Protein AF-A0A9N9R6C3-F1 (afdb_monomer_lite)

InterPro domains:
  IPR003604 Matrin/U1-C-like, C2H2-type zinc finger [SM00451] (18-53)
  IPR003604 Matrin/U1-C-like, C2H2-type zinc finger [SM00451] (63-95)
  IPR003604 Matrin/U1-C-like, C2H2-type zinc finger [SM00451] (96-131)
  IPR003604 Matrin/U1-C-like, C2H2-type zinc finger [SM00451] (143-176)

Sequence (193 aa):
MQTACDPIALAQMKITTRSLFICEVCDVHVPKFNKNVLEHMRGVKHTANFESLLNSNKIIKYDDNYYDCKVCDRFILVKSVLDHIDSLKHKSQKSEPKLFCKLCNVSIDDHPNIVKDHKNSDCHKMKLAELYTHRHLQINNGAVTYKCNVCDIYIDVSQAKSHIESVSHYLKFNSVLISNKIQKTGDSFFCNI

Radius of gyration: 28.82 Å; chains: 1; bounding box: 57×34×89 Å

Foldseek 3Di:
DDDDADLLLVLQWDDDDPFWTAGNQPRDIFGPDSVRSVCCCPDPVNVVSVVVLCVLQCWADDDPQWIAGPLVRDIDGSSCVVVCCVDPVSVVSSDDDFDQQPLLRDTWGPPPVRVVCCCVDPSNVVSVVCLVVQFDFDDDPNFTWTQGPLVRDTHGPVCSVVCCVDPVSVVSSVVVCVVQCWDDDPPDIDRPD

pLDDT: mean 75.81, std 14.56, range [33.03, 94.62]

Secondary structure (DSSP, 8-state):
---PPPHHHHTTEEE-SSSEEEETTTTEEEES-HHHHHHHHTSHHHHHHHHHHHHHTTEEE-SSSEEEETTTTEEEEGGGHHHHHHSHHHHHHS---EEEETTTTEEEE--HHHHHHHHHSHHHHHHHHHHHH--EEEEETTEEEEEETTTTEEEEGGGHHHHHTSHHHHHHHHHHHHHTTEEEETTEEEE--

Organism: NCBI:txid40085

Structure (mmCIF, N/CA/C/O backbone):
data_AF-A0A9N9R6C3-F1
#
_entry.id   AF-A0A9N9R6C3-F1
#
loop_
_atom_site.group_PDB
_atom_site.id
_atom_site.type_symbol
_atom_site.label_atom_id
_atom_site.label_alt_id
_atom_site.label_comp_id
_atom_site.label_asym_id
_atom_site.label_entity_id
_atom_site.label_seq_id
_atom_site.pdbx_PDB_ins_code
_atom_site.Cartn_x
_atom_site.Cartn_y
_atom_site.Cartn_z
_atom_site.occupancy
_atom_site.B_iso_or_equiv
_atom_site.auth_seq_id
_atom_site.auth_comp_id
_atom_site.auth_asym_id
_atom_site.auth_atom_id
_atom_site.pdbx_PDB_model_num
ATOM 1 N N . MET A 1 1 ? -24.851 -8.397 39.122 1.00 33.03 1 MET A N 1
ATOM 2 C CA . MET A 1 1 ? -23.766 -9.212 38.534 1.00 33.03 1 MET A CA 1
ATOM 3 C C . MET A 1 1 ? -23.212 -8.457 37.333 1.00 33.03 1 MET A C 1
ATOM 5 O O . MET A 1 1 ? -23.949 -8.240 36.383 1.00 33.03 1 MET A O 1
ATOM 9 N N . GLN A 1 2 ? -21.979 -7.950 37.417 1.00 34.19 2 GLN A N 1
ATOM 10 C CA . GLN A 1 2 ? -21.301 -7.264 36.310 1.00 34.19 2 GLN A CA 1
ATOM 11 C C . GLN A 1 2 ? -20.760 -8.323 35.345 1.00 34.19 2 GLN A C 1
ATOM 13 O O . GLN A 1 2 ? -19.763 -8.975 35.635 1.00 34.19 2 GLN A O 1
ATOM 18 N N . THR A 1 3 ? -21.435 -8.536 34.217 1.00 37.81 3 THR A N 1
ATOM 19 C CA . THR A 1 3 ? -20.899 -9.347 33.117 1.00 37.81 3 THR A CA 1
ATOM 20 C C . THR A 1 3 ? -19.768 -8.562 32.469 1.00 37.81 3 THR A C 1
ATOM 22 O O . THR A 1 3 ? -20.035 -7.509 31.897 1.00 37.81 3 THR A O 1
ATOM 25 N N . ALA A 1 4 ? -18.523 -9.019 32.612 1.00 42.75 4 ALA A N 1
ATOM 26 C CA . ALA A 1 4 ? -17.351 -8.400 31.998 1.00 42.75 4 ALA A CA 1
ATOM 27 C C . ALA A 1 4 ? -17.581 -8.180 30.491 1.00 42.75 4 ALA A C 1
ATOM 29 O O . ALA A 1 4 ? -18.131 -9.045 29.811 1.00 42.75 4 ALA A O 1
ATOM 30 N N . CYS A 1 5 ? -17.223 -6.994 29.992 1.00 48.81 5 CYS A N 1
ATOM 31 C CA . CYS A 1 5 ? -17.307 -6.685 28.566 1.00 48.81 5 CYS A CA 1
ATOM 32 C C . CYS A 1 5 ? -16.325 -7.576 27.788 1.00 48.81 5 CYS A C 1
ATOM 34 O O . CYS A 1 5 ? -15.263 -7.916 28.311 1.00 48.81 5 CYS A O 1
ATOM 36 N N . ASP A 1 6 ? -16.677 -7.936 26.553 1.00 56.38 6 ASP A N 1
ATOM 37 C CA . ASP A 1 6 ? -15.825 -8.728 25.662 1.00 56.38 6 ASP A CA 1
ATOM 38 C C . ASP A 1 6 ? -14.430 -8.068 25.531 1.00 56.38 6 ASP A C 1
ATOM 40 O O . ASP A 1 6 ? -14.357 -6.872 25.212 1.00 56.38 6 ASP A O 1
ATOM 44 N N . PRO A 1 7 ? -13.322 -8.795 25.781 1.00 57.09 7 PRO A N 1
ATOM 45 C CA . PRO A 1 7 ? -11.966 -8.253 25.686 1.00 57.09 7 PRO A CA 1
ATOM 46 C C . PRO A 1 7 ? -11.647 -7.624 24.323 1.00 57.09 7 PRO A C 1
ATOM 48 O O . PRO A 1 7 ? -10.833 -6.705 24.249 1.00 57.09 7 PRO A O 1
ATOM 51 N N . ILE A 1 8 ? -12.294 -8.093 23.251 1.00 61.09 8 ILE A N 1
ATOM 52 C CA . ILE A 1 8 ? -12.127 -7.582 21.887 1.00 61.09 8 ILE A CA 1
ATOM 53 C C . ILE A 1 8 ? -12.862 -6.247 21.713 1.00 61.09 8 ILE A C 1
ATOM 55 O O . ILE A 1 8 ? -12.344 -5.335 21.069 1.00 61.09 8 ILE A O 1
ATOM 59 N N . ALA A 1 9 ? -14.036 -6.092 22.333 1.00 63.06 9 ALA A N 1
ATOM 60 C CA . ALA A 1 9 ? -14.805 -4.848 22.295 1.00 63.06 9 ALA A CA 1
ATOM 61 C C . ALA A 1 9 ? -14.126 -3.715 23.083 1.00 63.06 9 ALA A C 1
ATOM 63 O O . ALA A 1 9 ? -14.194 -2.552 22.690 1.00 63.06 9 ALA A O 1
ATOM 64 N N . LEU A 1 10 ? -13.440 -4.052 24.177 1.00 62.28 10 LEU A N 1
ATOM 65 C CA . LEU A 1 10 ? -12.667 -3.098 24.978 1.00 62.28 10 LEU A CA 1
ATOM 66 C C . LEU A 1 10 ? -11.411 -2.589 24.263 1.00 62.28 10 LEU A C 1
ATOM 68 O O . LEU A 1 10 ? -11.003 -1.461 24.507 1.00 62.28 10 LEU A O 1
ATOM 72 N N . ALA A 1 11 ? -10.825 -3.379 23.362 1.00 75.38 11 ALA A N 1
ATOM 73 C CA . ALA A 1 11 ? -9.610 -2.999 22.641 1.00 75.38 11 ALA A CA 1
ATOM 74 C C . ALA A 1 11 ? -9.804 -1.847 21.636 1.00 75.38 11 ALA A C 1
ATOM 76 O O . ALA A 1 11 ? -8.825 -1.301 21.145 1.00 75.38 11 ALA A O 1
ATOM 77 N N . GLN A 1 12 ? -11.052 -1.486 21.316 1.00 83.88 12 GLN A N 1
ATOM 78 C CA . GLN A 1 12 ? -11.383 -0.387 20.396 1.00 83.88 12 GLN A CA 1
ATOM 79 C C . GLN A 1 12 ? -11.912 0.860 21.125 1.00 83.88 12 GLN A C 1
ATOM 81 O O . GLN A 1 12 ? -12.397 1.800 20.492 1.00 83.88 12 GLN A O 1
ATOM 86 N N . MET A 1 13 ? -11.862 0.851 22.461 1.00 87.25 13 MET A N 1
ATOM 87 C CA . MET A 1 13 ? -12.469 1.848 23.337 1.00 87.25 13 MET A CA 1
ATOM 88 C C . MET A 1 13 ? -11.431 2.406 24.314 1.00 87.25 13 MET A C 1
ATOM 90 O O . MET A 1 13 ? -10.860 1.668 25.115 1.00 87.25 13 MET A O 1
ATOM 94 N N . LYS A 1 14 ? -11.260 3.730 24.346 1.00 85.56 14 LYS A N 1
ATOM 95 C CA . LYS A 1 14 ? -10.437 4.425 25.350 1.00 85.56 14 LYS A CA 1
ATOM 96 C C . LYS A 1 14 ? -11.298 5.025 26.456 1.00 85.56 14 LYS A C 1
ATOM 98 O O . LYS A 1 14 ? -12.390 5.537 26.220 1.00 85.56 14 LYS A O 1
ATOM 103 N N . ILE A 1 15 ? -10.816 4.970 27.696 1.00 82.31 15 ILE A N 1
ATOM 104 C CA . ILE A 1 15 ? -11.484 5.615 28.835 1.00 82.31 15 ILE A CA 1
ATOM 105 C C . ILE A 1 15 ? -11.245 7.125 28.763 1.00 82.31 15 ILE A C 1
ATOM 107 O O . ILE A 1 15 ? -10.098 7.555 28.793 1.00 82.31 15 ILE A O 1
ATOM 111 N N . THR A 1 16 ? -12.316 7.922 28.744 1.00 78.94 16 THR A N 1
ATOM 112 C CA . THR A 1 16 ? -12.228 9.394 28.797 1.00 78.94 16 THR A CA 1
ATOM 113 C C . THR A 1 16 ? -12.603 9.948 30.166 1.00 78.94 16 THR A C 1
ATOM 115 O O . THR A 1 16 ? -11.836 10.688 30.772 1.00 78.94 16 THR A O 1
ATOM 118 N N . THR A 1 17 ? -13.764 9.570 30.701 1.00 80.19 17 THR A N 1
ATOM 119 C CA . THR A 1 17 ? -14.234 10.016 32.028 1.00 80.19 17 THR A CA 1
ATOM 120 C C . THR A 1 17 ? -14.651 8.828 32.884 1.00 80.19 17 THR A C 1
ATOM 122 O O . THR A 1 17 ? -14.520 7.679 32.468 1.00 80.19 17 THR A O 1
ATOM 125 N N . ARG A 1 18 ? -15.180 9.053 34.096 1.00 78.00 18 ARG A N 1
ATOM 126 C CA . ARG A 1 18 ? -15.716 7.960 34.927 1.00 78.00 18 ARG A CA 1
ATOM 127 C C . ARG A 1 18 ? -16.855 7.188 34.247 1.00 78.00 18 ARG A C 1
ATOM 129 O O . ARG A 1 18 ? -16.962 5.996 34.512 1.00 78.00 18 ARG A O 1
ATOM 136 N N . SER A 1 19 ? -17.631 7.807 33.354 1.00 84.62 19 SER A N 1
ATOM 137 C CA . SER A 1 19 ? -18.864 7.237 32.781 1.00 84.62 19 SER A CA 1
ATOM 138 C C . SER A 1 19 ? -18.884 7.095 31.253 1.00 84.62 19 SER A C 1
ATOM 140 O O . SER A 1 19 ? -19.839 6.520 30.731 1.00 84.62 19 SER A O 1
ATOM 142 N N . LEU A 1 20 ? -17.852 7.552 30.530 1.00 87.00 20 LEU A N 1
ATOM 143 C CA . LEU A 1 20 ? -17.791 7.481 29.061 1.00 87.00 20 LEU A CA 1
ATOM 144 C C . LEU A 1 20 ? -16.531 6.766 28.542 1.00 87.00 20 LEU A C 1
ATOM 146 O O . LEU A 1 20 ? -15.440 6.909 29.103 1.00 87.00 20 LEU A O 1
ATOM 150 N N . PHE A 1 21 ? -16.708 5.999 27.469 1.00 89.25 21 PHE A N 1
ATOM 151 C CA . PHE A 1 21 ? -15.657 5.566 26.553 1.00 89.25 21 PHE A CA 1
ATOM 152 C C . 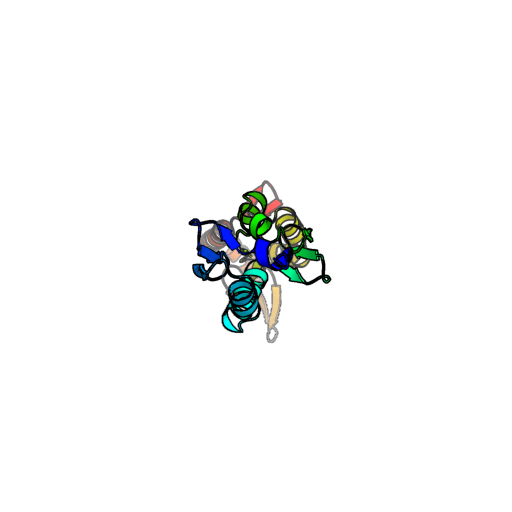PHE A 1 21 ? -15.647 6.466 25.314 1.00 89.25 21 PHE A C 1
ATOM 154 O O . PHE A 1 21 ? -16.676 7.042 24.962 1.00 89.25 21 PHE A O 1
ATOM 161 N N . ILE A 1 22 ? -14.506 6.547 24.638 1.00 89.88 22 ILE A N 1
ATOM 162 C CA . ILE A 1 22 ? -14.397 7.028 23.262 1.00 89.88 22 ILE A CA 1
ATOM 163 C C . ILE A 1 22 ? -14.035 5.851 22.358 1.00 89.88 22 ILE A C 1
ATOM 165 O O . ILE A 1 22 ? -13.112 5.097 22.666 1.00 89.88 22 ILE A O 1
ATOM 169 N N . CYS A 1 23 ? -14.785 5.666 21.275 1.00 91.75 23 CYS A N 1
ATOM 170 C CA . CYS A 1 23 ? -14.467 4.667 20.262 1.00 91.75 23 CYS A CA 1
ATOM 171 C C . CYS A 1 23 ? -13.352 5.197 19.361 1.00 91.75 23 CYS A C 1
ATOM 173 O O . CYS A 1 23 ? -13.529 6.225 18.716 1.00 91.75 23 CYS A O 1
ATOM 175 N N . GLU A 1 24 ? -12.234 4.486 19.267 1.00 90.19 24 GLU A N 1
ATOM 176 C CA . GLU A 1 24 ? -11.072 4.917 18.475 1.00 90.19 24 GLU A CA 1
ATOM 177 C C . GLU A 1 24 ? -11.273 4.773 16.963 1.00 90.19 24 GLU A C 1
ATOM 179 O O . GLU A 1 24 ? -10.571 5.393 16.172 1.00 90.19 24 GLU A O 1
ATOM 184 N N . VAL A 1 25 ? -12.248 3.961 16.554 1.00 89.19 25 VAL A N 1
ATOM 185 C CA . VAL A 1 25 ? -12.591 3.743 15.142 1.00 89.19 25 VAL A CA 1
ATOM 186 C C . VAL A 1 25 ? -13.564 4.810 14.639 1.00 89.19 25 VAL A C 1
ATOM 188 O O . VAL A 1 25 ? -13.499 5.228 13.485 1.00 89.19 25 VAL A O 1
ATOM 191 N N . CYS A 1 26 ? -14.501 5.225 15.494 1.00 90.06 26 CYS A N 1
ATOM 192 C CA . CYS A 1 26 ? -15.608 6.105 15.120 1.00 90.06 26 CYS A CA 1
ATOM 193 C C . CYS A 1 26 ? -15.496 7.528 15.682 1.00 90.06 26 CYS A C 1
ATOM 195 O O . CYS A 1 26 ? -16.292 8.371 15.280 1.00 90.06 26 CYS A O 1
ATOM 197 N N . ASP A 1 27 ? -14.580 7.769 16.623 1.00 89.56 27 ASP A N 1
ATOM 198 C CA . ASP A 1 27 ? -14.408 9.027 17.364 1.00 89.56 27 ASP A CA 1
ATOM 199 C C . ASP A 1 27 ? -15.701 9.524 18.045 1.00 89.56 27 ASP A C 1
ATOM 201 O O . ASP A 1 27 ? -16.040 10.706 18.061 1.00 89.56 27 ASP A O 1
ATOM 205 N N . VAL A 1 28 ? -16.485 8.590 18.598 1.00 91.38 28 VAL A N 1
ATOM 206 C CA . VAL A 1 28 ? -17.743 8.894 19.300 1.00 91.38 28 VAL A CA 1
ATOM 207 C C . VAL A 1 28 ? -17.690 8.491 20.764 1.00 91.38 28 VAL A C 1
ATOM 209 O O . VAL A 1 28 ? -17.066 7.496 21.136 1.00 91.38 28 VAL A O 1
ATOM 212 N N . HIS A 1 29 ? -18.412 9.244 21.592 1.00 91.56 29 HIS A N 1
ATOM 213 C CA . HIS A 1 29 ? -18.577 8.939 23.006 1.00 91.56 29 HIS A CA 1
ATOM 214 C C . HIS A 1 29 ? -19.643 7.861 23.208 1.00 91.56 29 HIS A C 1
ATOM 216 O O . HIS A 1 29 ? -20.786 8.009 22.775 1.00 91.56 29 HIS A O 1
ATOM 222 N N . VAL A 1 30 ? -19.276 6.793 23.911 1.00 90.06 30 VAL A N 1
ATOM 223 C CA . VAL A 1 30 ? -20.157 5.671 24.233 1.00 90.06 30 VAL A CA 1
ATOM 224 C C . VAL A 1 30 ? -20.284 5.564 25.755 1.00 90.06 30 VAL A C 1
ATOM 226 O O . VAL A 1 30 ? -19.268 5.486 26.449 1.00 90.06 30 VAL A O 1
ATOM 229 N N . PRO A 1 31 ? -21.504 5.555 26.319 1.00 90.81 31 PRO A N 1
ATOM 230 C CA . PRO A 1 31 ? -21.703 5.307 27.744 1.00 90.81 31 PRO A CA 1
ATOM 231 C C . PRO A 1 31 ? -21.030 4.011 28.205 1.00 90.81 31 PRO A C 1
ATOM 233 O O . PRO A 1 31 ? -21.127 2.992 27.521 1.00 90.81 31 PRO A O 1
ATOM 236 N N . LYS A 1 32 ? -20.393 4.024 29.387 1.00 85.06 32 LYS A N 1
ATOM 237 C CA . LYS A 1 32 ? -19.731 2.856 30.009 1.00 85.06 32 LYS A CA 1
ATOM 238 C C . LYS A 1 32 ? -20.718 1.823 30.563 1.00 85.06 32 LYS A C 1
ATOM 240 O O . LYS A 1 32 ? -20.593 1.345 31.688 1.00 85.06 32 LYS A O 1
ATOM 245 N N . PHE A 1 33 ? -21.708 1.473 29.761 1.00 85.44 33 PHE A N 1
ATOM 246 C CA . PHE A 1 33 ? -22.604 0.357 29.992 1.00 85.44 33 PHE A CA 1
ATOM 247 C C . PHE A 1 33 ? -22.323 -0.688 28.919 1.00 85.44 33 PHE A C 1
ATOM 249 O O . PHE A 1 33 ? -22.327 -0.375 27.730 1.00 85.44 33 PHE A O 1
ATOM 256 N N . ASN A 1 34 ? -22.096 -1.938 29.325 1.00 83.12 34 ASN A N 1
ATOM 257 C CA . ASN A 1 34 ? -21.683 -2.998 28.398 1.00 83.12 34 ASN A CA 1
ATOM 258 C C . ASN A 1 34 ? -22.674 -3.195 27.246 1.00 83.12 34 ASN A C 1
ATOM 260 O O . ASN A 1 34 ? -22.254 -3.455 26.124 1.00 83.12 34 ASN A O 1
ATOM 264 N N . LYS A 1 35 ? -23.976 -2.992 27.489 1.00 86.88 35 LYS A N 1
ATOM 265 C CA . LYS A 1 35 ? -24.992 -3.022 26.430 1.00 86.88 35 LYS A CA 1
ATOM 266 C C . LYS A 1 35 ? -24.709 -1.976 25.346 1.00 86.88 35 LYS A C 1
ATOM 268 O O . LYS A 1 35 ? -24.646 -2.337 24.178 1.00 86.88 35 LYS A O 1
ATOM 273 N N . ASN A 1 36 ? -24.468 -0.724 25.734 1.00 88.25 36 ASN A N 1
ATOM 274 C CA . ASN A 1 36 ? -24.194 0.377 24.810 1.00 88.25 36 ASN A CA 1
ATOM 275 C C . ASN A 1 36 ? -22.901 0.142 24.022 1.00 88.25 36 ASN A C 1
ATOM 277 O O . ASN A 1 36 ? -22.866 0.388 22.820 1.00 88.25 36 ASN A O 1
ATOM 281 N N . VAL A 1 37 ? -21.859 -0.374 24.682 1.00 87.62 37 VAL A N 1
ATOM 282 C CA . VAL A 1 37 ? -20.594 -0.735 24.026 1.00 87.62 37 VAL A CA 1
ATOM 283 C C . VAL A 1 37 ? -20.823 -1.837 22.992 1.00 87.62 37 VAL A C 1
ATOM 285 O O . VAL A 1 37 ? -20.438 -1.681 21.839 1.00 87.62 37 VAL A O 1
ATOM 288 N N . LEU A 1 38 ? -21.505 -2.923 23.355 1.00 87.00 38 LEU A N 1
ATOM 289 C CA . LEU A 1 38 ? -21.760 -4.036 22.437 1.00 87.00 38 LEU A CA 1
ATOM 290 C C . LEU A 1 38 ? -22.718 -3.674 21.296 1.00 87.00 38 LEU A C 1
ATOM 292 O O . LEU A 1 38 ? -22.568 -4.198 20.195 1.00 87.00 38 LEU A O 1
ATOM 296 N N . GLU A 1 39 ? -23.726 -2.837 21.543 1.00 90.25 39 GLU A N 1
ATOM 297 C CA . GLU A 1 39 ? -24.615 -2.319 20.493 1.00 90.25 39 GLU A CA 1
ATOM 298 C C . GLU A 1 39 ? -23.852 -1.412 19.529 1.00 90.25 39 GLU A C 1
ATOM 300 O O . GLU A 1 39 ? -24.008 -1.550 18.320 1.00 90.25 39 GLU A O 1
ATOM 305 N N . HIS A 1 40 ? -22.974 -0.549 20.042 1.00 92.50 40 HIS A N 1
ATOM 306 C CA . HIS A 1 40 ? -22.121 0.287 19.206 1.00 92.50 40 HIS A CA 1
ATOM 307 C C . HIS A 1 40 ? -21.182 -0.552 18.327 1.00 92.50 40 HIS A C 1
ATOM 309 O O . HIS A 1 40 ? -21.166 -0.372 17.113 1.00 92.50 40 HIS A O 1
ATOM 315 N N . MET A 1 41 ? -20.454 -1.504 18.919 1.00 88.12 41 MET A N 1
ATOM 316 C CA . MET A 1 41 ? -19.463 -2.339 18.224 1.00 88.12 41 MET A CA 1
ATOM 317 C C . MET A 1 41 ? -20.075 -3.236 17.140 1.00 88.12 41 MET A C 1
ATOM 319 O O . MET A 1 41 ? -19.424 -3.545 16.146 1.00 88.12 41 MET A O 1
ATOM 323 N N . ARG A 1 42 ? -21.332 -3.654 17.330 1.00 87.31 42 ARG A N 1
ATOM 324 C CA . ARG A 1 42 ? -22.105 -4.431 16.346 1.00 87.31 42 ARG A CA 1
ATOM 325 C C . ARG A 1 42 ? -22.907 -3.549 15.389 1.00 87.31 42 ARG A C 1
ATOM 327 O O . ARG A 1 42 ? -23.600 -4.064 14.515 1.00 87.31 42 ARG A O 1
ATOM 334 N N . GLY A 1 43 ? -22.863 -2.232 15.572 1.00 90.44 43 GLY A N 1
ATOM 335 C CA . GLY A 1 43 ? -23.569 -1.286 14.727 1.00 90.44 43 GLY A CA 1
ATOM 336 C C . GLY A 1 43 ? -22.954 -1.242 13.333 1.00 90.44 43 GLY A C 1
ATOM 337 O O . GLY A 1 43 ? -21.741 -1.121 13.190 1.00 90.44 43 GLY A O 1
ATOM 338 N N . VAL A 1 44 ? -23.806 -1.244 12.304 1.00 88.25 44 VAL A N 1
ATOM 339 C CA . VAL A 1 44 ? -23.405 -1.236 10.882 1.00 88.25 44 VAL A CA 1
ATOM 340 C C . VAL A 1 44 ? -22.373 -0.146 10.576 1.00 88.25 44 VAL A C 1
ATOM 342 O O . VAL A 1 44 ? -21.402 -0.383 9.864 1.00 88.25 44 VAL A O 1
ATOM 345 N N . LYS A 1 45 ? -22.553 1.046 11.159 1.00 90.12 45 LYS A N 1
ATOM 346 C CA . LYS A 1 45 ? -21.630 2.173 10.982 1.00 90.12 45 LYS A CA 1
ATOM 347 C C . LYS A 1 45 ? -20.235 1.872 11.535 1.00 90.12 45 LYS A C 1
ATOM 349 O O . LYS A 1 45 ? -19.248 2.183 10.879 1.00 90.12 45 LYS A O 1
ATOM 354 N N . HIS A 1 46 ? -20.154 1.275 12.724 1.00 90.12 46 HIS A N 1
ATOM 355 C CA . HIS A 1 46 ? -18.875 0.913 13.333 1.00 90.12 46 HIS A CA 1
ATOM 356 C C . HIS A 1 46 ? -18.172 -0.169 12.522 1.00 90.12 46 HIS A C 1
ATOM 358 O O . HIS A 1 46 ? -17.004 -0.007 12.184 1.00 90.12 46 HIS A O 1
ATOM 364 N N . THR A 1 47 ? -18.894 -1.226 12.145 1.00 87.19 47 THR A N 1
ATOM 365 C CA . THR A 1 47 ? -18.351 -2.317 11.326 1.00 87.19 47 THR A CA 1
ATOM 366 C C . THR A 1 47 ? -17.792 -1.800 10.001 1.00 87.19 47 THR A C 1
ATOM 368 O O . THR A 1 47 ? -16.642 -2.084 9.684 1.00 87.19 47 THR A O 1
ATOM 371 N N . ALA A 1 48 ? -18.545 -0.963 9.279 1.00 85.25 48 ALA A N 1
ATOM 372 C CA . ALA A 1 48 ? -18.092 -0.381 8.015 1.00 85.25 48 ALA A CA 1
ATOM 373 C C . ALA A 1 48 ? -16.854 0.519 8.186 1.00 85.25 48 ALA A C 1
ATOM 375 O O . ALA A 1 48 ? -15.912 0.448 7.395 1.00 85.25 48 ALA A O 1
ATOM 376 N N . ASN A 1 49 ? -16.825 1.348 9.237 1.00 89.81 49 ASN A N 1
ATOM 377 C CA . ASN A 1 49 ? -15.664 2.183 9.544 1.00 89.81 49 ASN A CA 1
ATOM 378 C C . ASN A 1 49 ? -14.430 1.331 9.866 1.00 89.81 49 ASN A C 1
ATOM 380 O O . ASN A 1 49 ? -13.334 1.627 9.392 1.00 89.81 49 ASN A O 1
ATOM 384 N N . PHE A 1 50 ? -14.608 0.263 10.644 1.00 90.38 50 PHE A N 1
ATOM 385 C CA . PHE A 1 50 ? -13.527 -0.635 11.023 1.00 90.38 50 PHE A CA 1
ATOM 386 C C . PHE A 1 50 ? -12.973 -1.400 9.817 1.00 90.38 50 PHE A C 1
ATOM 388 O O . PHE A 1 50 ? -11.762 -1.444 9.624 1.00 90.38 50 PHE A O 1
ATOM 395 N N . GLU A 1 51 ? -13.835 -1.928 8.948 1.00 87.38 51 GLU A N 1
ATOM 396 C CA . GLU A 1 51 ? -13.415 -2.572 7.697 1.00 87.38 51 GLU A CA 1
ATOM 397 C C . GLU A 1 51 ? -12.664 -1.604 6.776 1.00 87.38 51 GLU A C 1
ATOM 399 O O . GLU A 1 51 ? -11.608 -1.944 6.243 1.00 87.38 51 GLU A O 1
ATOM 404 N N . SER A 1 52 ? -13.156 -0.370 6.629 1.00 86.88 52 SER A N 1
ATOM 405 C CA . SER A 1 52 ? -12.473 0.677 5.860 1.00 86.88 52 SER A CA 1
ATOM 406 C C . SER A 1 52 ? -11.084 0.993 6.431 1.00 86.88 52 SER A C 1
ATOM 408 O O . SER A 1 52 ? -10.098 1.096 5.690 1.00 86.88 52 SER A O 1
ATOM 410 N N . LEU A 1 53 ? -10.969 1.067 7.762 1.00 89.44 53 LEU A N 1
ATOM 411 C CA . LEU A 1 53 ? -9.694 1.249 8.447 1.00 89.44 53 LEU A CA 1
ATOM 412 C C . LEU A 1 53 ? -8.728 0.097 8.135 1.00 89.44 53 LEU A C 1
ATOM 414 O O . LEU A 1 53 ? -7.589 0.362 7.754 1.00 89.44 53 LEU A O 1
ATOM 418 N N . LEU A 1 54 ? -9.163 -1.161 8.235 1.00 90.44 54 LEU A N 1
ATOM 419 C CA . LEU A 1 54 ? -8.324 -2.324 7.924 1.00 90.44 54 LEU A CA 1
ATOM 420 C C . LEU A 1 54 ? -7.877 -2.326 6.455 1.00 90.44 54 LEU A C 1
ATOM 422 O O . LEU A 1 54 ? -6.680 -2.430 6.171 1.00 90.44 54 LEU A O 1
ATOM 426 N N . ASN A 1 55 ? -8.810 -2.097 5.528 1.00 86.06 55 ASN A N 1
ATOM 427 C CA . ASN A 1 55 ? -8.543 -2.060 4.090 1.00 86.06 55 ASN A CA 1
ATOM 428 C C . ASN A 1 55 ? -7.533 -0.967 3.719 1.00 86.06 55 ASN A C 1
ATOM 430 O O . ASN A 1 55 ? -6.560 -1.229 3.012 1.00 86.06 55 ASN A O 1
ATOM 434 N N . SER A 1 56 ? -7.699 0.245 4.257 1.00 86.75 56 SER A N 1
ATOM 435 C CA . SER A 1 56 ? -6.765 1.360 4.023 1.00 86.75 56 SER A CA 1
ATOM 436 C C . SER A 1 56 ? -5.365 1.124 4.606 1.00 86.75 56 SER A C 1
ATOM 438 O O . SER A 1 56 ? -4.419 1.838 4.274 1.00 86.75 56 SER A O 1
ATOM 440 N N . ASN A 1 57 ? -5.219 0.131 5.484 1.00 88.81 57 ASN A N 1
ATOM 441 C CA . ASN A 1 57 ? -3.951 -0.296 6.065 1.00 88.81 57 ASN A CA 1
ATOM 442 C C . ASN A 1 57 ? -3.434 -1.617 5.470 1.00 88.81 57 ASN A C 1
ATOM 444 O O . ASN A 1 57 ? -2.425 -2.126 5.949 1.00 88.81 57 ASN A O 1
ATOM 448 N N . LYS A 1 58 ? -4.092 -2.154 4.429 1.00 90.62 58 LYS A N 1
ATOM 449 C CA . LYS A 1 58 ? -3.804 -3.465 3.817 1.00 90.62 58 LYS A CA 1
ATOM 450 C C . LYS A 1 58 ? -3.747 -4.594 4.860 1.00 90.62 58 LYS A C 1
ATOM 452 O O . LYS A 1 58 ? -2.868 -5.455 4.816 1.00 90.62 58 LYS A O 1
ATOM 457 N N . ILE A 1 59 ? -4.671 -4.562 5.819 1.00 93.12 59 ILE A N 1
ATOM 458 C CA . ILE A 1 59 ? -4.816 -5.574 6.867 1.00 93.12 59 ILE A CA 1
ATOM 459 C C . ILE A 1 59 ? -6.024 -6.446 6.535 1.00 93.12 59 ILE A C 1
ATOM 461 O O . ILE A 1 59 ? -7.109 -5.932 6.276 1.00 93.12 59 ILE A O 1
ATOM 465 N N . ILE A 1 60 ? -5.836 -7.763 6.546 1.00 92.12 60 ILE A N 1
ATOM 466 C CA . ILE A 1 60 ? -6.843 -8.751 6.147 1.00 92.12 60 ILE A CA 1
ATOM 467 C C . ILE A 1 60 ? -7.119 -9.675 7.335 1.00 92.12 60 ILE A C 1
ATOM 469 O O . ILE A 1 60 ? -6.201 -10.032 8.074 1.00 92.12 60 ILE A O 1
ATOM 473 N N . LYS A 1 61 ? -8.383 -10.060 7.553 1.00 92.00 61 LYS A N 1
ATOM 474 C CA . LYS A 1 61 ? -8.720 -11.054 8.583 1.00 92.00 61 LYS A CA 1
ATOM 475 C C . LYS A 1 61 ? -8.119 -12.407 8.197 1.00 92.00 61 LYS A C 1
ATOM 477 O O . LYS A 1 61 ? -8.355 -12.876 7.087 1.00 92.00 61 LYS A O 1
ATOM 482 N N . TYR A 1 62 ? -7.365 -13.013 9.111 1.00 90.50 62 TYR A N 1
ATOM 483 C CA . TYR A 1 62 ? -6.813 -14.355 8.928 1.00 90.50 62 TYR A CA 1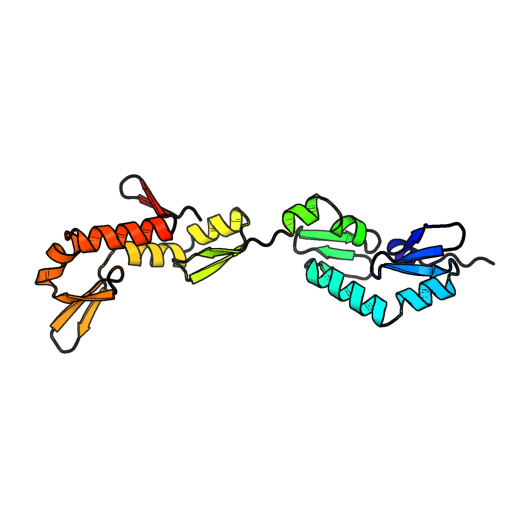
ATOM 484 C C . TYR A 1 62 ? -7.674 -15.393 9.653 1.00 90.50 62 TYR A C 1
ATOM 486 O O . TYR A 1 62 ? -8.170 -16.326 9.029 1.00 90.50 62 TYR A O 1
ATOM 494 N N . ASP A 1 63 ? -7.926 -15.177 10.947 1.00 90.94 63 ASP A N 1
ATOM 495 C CA . ASP A 1 63 ? -8.833 -15.989 11.761 1.00 90.94 63 ASP A CA 1
ATOM 496 C C . ASP A 1 63 ? -9.522 -15.134 12.847 1.00 90.94 63 ASP A C 1
ATOM 498 O O . ASP A 1 63 ? -9.520 -13.901 12.785 1.00 90.94 63 ASP A O 1
ATOM 502 N N . ASP A 1 64 ? -10.178 -15.768 13.821 1.00 86.31 64 ASP A N 1
ATOM 503 C CA . ASP A 1 64 ? -10.907 -15.067 14.888 1.00 86.31 64 ASP A CA 1
ATOM 504 C C . ASP A 1 64 ? -10.008 -14.396 15.937 1.00 86.31 64 ASP A C 1
ATOM 506 O O . ASP A 1 64 ? -10.480 -13.553 16.700 1.00 86.31 64 ASP A O 1
ATOM 510 N N . ASN A 1 65 ? -8.717 -14.722 15.963 1.00 88.12 65 ASN A N 1
ATOM 511 C CA . ASN A 1 65 ? -7.734 -14.189 16.902 1.00 88.12 65 ASN A CA 1
ATOM 512 C C . ASN A 1 65 ? -6.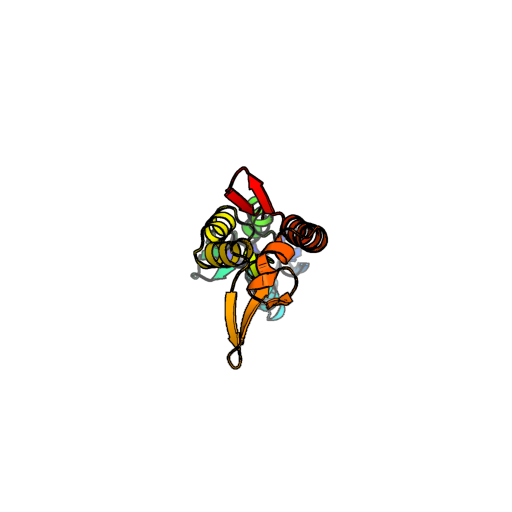681 -13.296 16.229 1.00 88.12 65 ASN A C 1
ATOM 514 O O . ASN A 1 65 ? -6.072 -12.466 16.916 1.00 88.12 65 ASN A O 1
ATOM 518 N N . TYR A 1 66 ? -6.483 -13.427 14.913 1.00 91.44 66 TYR A N 1
ATOM 519 C CA . TYR A 1 66 ? -5.402 -12.789 14.170 1.00 91.44 66 TYR A CA 1
ATOM 520 C C . TYR A 1 66 ? -5.843 -12.079 12.879 1.00 91.44 66 TYR A C 1
ATOM 522 O O . TYR A 1 66 ? -6.680 -12.549 12.105 1.00 91.44 66 TYR A O 1
ATOM 530 N N . TYR A 1 67 ? -5.169 -10.962 12.609 1.00 94.62 67 TYR A N 1
ATOM 531 C CA . TYR A 1 67 ? -5.126 -10.271 11.323 1.00 94.62 67 TYR A CA 1
ATOM 532 C C . TYR A 1 67 ? -3.754 -10.429 10.672 1.00 94.62 67 TYR A C 1
ATOM 534 O O . TYR A 1 67 ? -2.740 -10.476 11.364 1.00 94.62 67 TYR A O 1
ATOM 542 N N . ASP A 1 68 ? -3.719 -10.441 9.348 1.00 92.75 68 ASP A N 1
ATOM 543 C CA . ASP A 1 68 ? -2.505 -10.417 8.538 1.00 92.75 68 ASP A CA 1
ATOM 544 C C . ASP A 1 68 ? -2.301 -9.007 7.962 1.00 92.75 68 ASP A C 1
ATOM 546 O O . ASP A 1 68 ? -3.150 -8.498 7.225 1.00 92.75 68 ASP A O 1
ATOM 550 N N . CYS A 1 69 ? -1.196 -8.350 8.321 1.00 94.12 69 CYS A N 1
ATOM 551 C CA . CYS A 1 69 ? -0.833 -7.048 7.767 1.00 94.12 69 CYS A CA 1
ATOM 552 C C . CYS A 1 69 ? 0.132 -7.205 6.600 1.00 94.12 69 CYS A C 1
ATOM 554 O O . CYS A 1 69 ? 1.308 -7.513 6.792 1.00 94.12 69 CYS A O 1
ATOM 556 N N . LYS A 1 70 ? -0.338 -6.865 5.397 1.00 89.25 70 LYS A N 1
ATOM 557 C CA . LYS A 1 70 ? 0.464 -6.932 4.169 1.00 89.25 70 LYS A CA 1
ATOM 558 C C . LYS A 1 70 ? 1.520 -5.836 4.055 1.00 89.25 70 LYS A C 1
ATOM 560 O O . LYS A 1 70 ? 2.410 -5.950 3.224 1.00 89.25 70 LYS A O 1
ATOM 565 N N . VAL A 1 71 ? 1.434 -4.782 4.868 1.00 86.44 71 VAL A N 1
ATOM 566 C CA . VAL A 1 71 ? 2.464 -3.728 4.929 1.00 86.44 71 VAL A CA 1
ATOM 567 C C . VAL A 1 71 ? 3.688 -4.202 5.713 1.00 86.44 71 VAL A C 1
ATOM 569 O O . VAL A 1 71 ? 4.819 -3.924 5.329 1.00 86.44 71 VAL A O 1
ATOM 572 N N . CYS A 1 72 ? 3.465 -4.922 6.813 1.00 87.62 72 CYS A N 1
ATOM 573 C CA . CYS A 1 72 ? 4.525 -5.353 7.724 1.00 87.62 72 CYS A CA 1
ATOM 574 C C . CYS A 1 72 ? 4.871 -6.847 7.615 1.00 87.62 72 CYS A C 1
ATOM 576 O O . CYS A 1 72 ? 5.751 -7.292 8.348 1.00 87.62 72 CYS A O 1
ATOM 578 N N . ASP A 1 73 ? 4.152 -7.597 6.774 1.00 89.06 73 ASP A N 1
ATOM 579 C CA . ASP A 1 73 ? 4.256 -9.050 6.571 1.00 89.06 73 ASP A CA 1
ATOM 580 C C . ASP A 1 73 ? 4.250 -9.8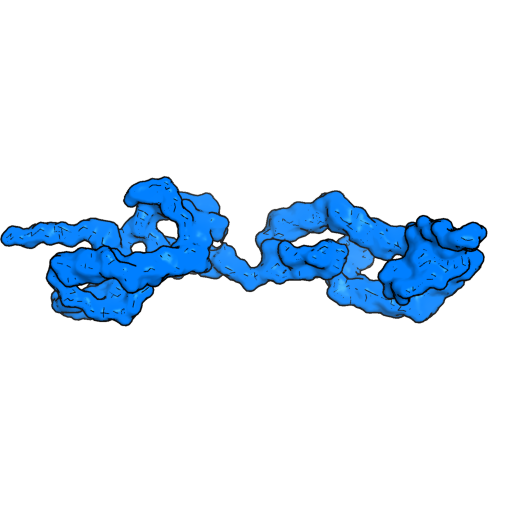49 7.888 1.00 89.06 73 ASP A C 1
ATOM 582 O O . ASP A 1 73 ? 5.163 -10.610 8.211 1.00 89.06 73 ASP A O 1
ATOM 586 N N . ARG A 1 74 ? 3.237 -9.601 8.731 1.00 91.25 74 ARG A N 1
ATOM 587 C CA . ARG A 1 74 ? 3.117 -10.242 10.051 1.00 91.25 74 ARG A CA 1
ATOM 588 C C . ARG A 1 74 ? 1.678 -10.419 10.507 1.00 91.25 74 ARG A C 1
ATOM 590 O O . ARG A 1 74 ? 0.814 -9.583 10.238 1.00 91.25 74 ARG A O 1
ATOM 597 N N . PHE A 1 75 ? 1.481 -11.435 11.345 1.00 94.00 75 PHE A N 1
ATOM 598 C CA . PHE A 1 75 ? 0.242 -11.640 12.084 1.00 94.00 75 PHE A CA 1
ATOM 599 C C . PHE A 1 75 ? 0.146 -10.718 13.309 1.00 94.00 75 PHE A C 1
ATOM 601 O O . PHE A 1 75 ? 1.128 -10.454 14.016 1.00 94.00 75 PHE A O 1
ATOM 608 N N . ILE A 1 76 ? -1.058 -10.211 13.558 1.00 94.19 76 ILE A N 1
ATOM 609 C CA . ILE A 1 76 ? -1.383 -9.248 14.610 1.00 94.19 76 ILE A CA 1
ATOM 610 C C . ILE A 1 76 ? -2.589 -9.765 15.375 1.00 94.19 76 ILE A C 1
ATOM 612 O O . ILE A 1 76 ? -3.589 -10.139 14.775 1.00 94.19 76 ILE A O 1
ATOM 616 N N . LEU A 1 77 ? -2.520 -9.747 16.702 1.00 92.56 77 LEU A N 1
ATOM 617 C CA . LEU A 1 77 ? -3.666 -10.090 17.538 1.00 92.56 77 LEU A CA 1
ATOM 618 C C . LEU A 1 77 ? -4.807 -9.090 17.324 1.00 92.56 77 LEU A C 1
ATOM 620 O O . LEU A 1 77 ? -4.572 -7.882 17.322 1.00 92.56 77 LEU A O 1
ATOM 624 N N . VAL A 1 78 ? -6.046 -9.580 17.248 1.00 88.81 78 VAL A N 1
ATOM 625 C CA . VAL A 1 78 ? -7.258 -8.758 17.060 1.00 88.81 78 VAL A CA 1
ATOM 626 C C . VAL A 1 78 ? -7.328 -7.592 18.057 1.00 88.81 78 VAL A C 1
ATOM 628 O O . VAL A 1 78 ? -7.649 -6.471 17.673 1.00 88.81 78 VAL A O 1
ATOM 631 N N . LYS A 1 79 ? -6.945 -7.821 19.320 1.00 88.69 79 LYS A N 1
ATOM 632 C CA . LYS A 1 79 ? -6.931 -6.799 20.384 1.00 88.69 79 LYS A CA 1
ATOM 633 C C . LYS A 1 79 ? -5.835 -5.729 20.257 1.00 88.69 79 LYS A C 1
ATOM 635 O O . LYS A 1 79 ? -5.838 -4.779 21.023 1.00 88.69 79 LYS A O 1
ATOM 640 N N . SER A 1 80 ? -4.871 -5.906 19.358 1.00 91.62 80 SER A N 1
ATOM 641 C CA . SER A 1 80 ? -3.709 -5.017 19.198 1.00 91.62 80 SER A CA 1
ATOM 642 C C . SER A 1 80 ? -3.625 -4.421 17.794 1.00 91.62 80 SER A C 1
ATOM 644 O O . SER A 1 80 ? -2.605 -3.844 17.424 1.00 91.62 80 SER A O 1
ATOM 646 N N . VAL A 1 81 ? -4.677 -4.577 16.985 1.00 91.81 81 VAL A N 1
ATOM 647 C CA . VAL A 1 81 ? -4.683 -4.112 15.594 1.00 91.81 81 VAL A CA 1
ATOM 648 C C . VAL A 1 81 ? -4.633 -2.587 15.495 1.00 91.81 81 VAL A C 1
ATOM 650 O O . VAL A 1 81 ? -3.917 -2.065 14.645 1.00 91.81 81 VAL A O 1
ATOM 653 N N . LEU A 1 82 ? -5.312 -1.870 16.396 1.00 92.88 82 LEU A N 1
ATOM 654 C CA . LEU A 1 82 ? -5.266 -0.406 16.435 1.00 92.88 82 LEU A CA 1
ATOM 655 C C . LEU A 1 82 ? -3.880 0.093 16.860 1.00 92.88 82 LEU A C 1
ATOM 657 O O . LEU A 1 82 ? -3.282 0.889 16.143 1.00 92.88 82 LEU A O 1
ATOM 661 N N . ASP A 1 83 ? -3.311 -0.474 17.929 1.00 92.12 83 ASP A N 1
ATOM 662 C CA . ASP A 1 83 ? -1.940 -0.168 18.364 1.00 92.12 83 ASP A CA 1
ATOM 663 C C . ASP A 1 83 ? -0.911 -0.430 17.256 1.00 92.12 83 ASP A C 1
ATOM 665 O O . ASP A 1 83 ? 0.049 0.322 17.079 1.00 92.12 83 ASP A O 1
ATOM 669 N N . HIS A 1 84 ? -1.102 -1.509 16.490 1.00 92.88 84 HIS A N 1
ATOM 670 C CA . HIS A 1 84 ? -0.257 -1.821 15.347 1.00 92.88 84 HIS A CA 1
ATOM 671 C C . HIS A 1 84 ? -0.351 -0.742 14.265 1.00 92.88 84 HIS A C 1
ATOM 673 O O . HIS A 1 84 ? 0.691 -0.235 13.843 1.00 92.88 84 HIS A O 1
ATOM 679 N N . ILE A 1 85 ? -1.570 -0.377 13.849 1.00 91.81 85 ILE A N 1
ATOM 680 C CA . ILE A 1 85 ? -1.812 0.672 12.847 1.00 91.81 85 ILE A CA 1
ATOM 681 C C . ILE A 1 85 ? -1.187 1.996 13.297 1.00 91.81 85 ILE A C 1
ATOM 683 O O . ILE A 1 85 ? -0.594 2.717 12.492 1.00 91.81 85 ILE A O 1
ATOM 687 N N . ASP A 1 86 ? -1.278 2.303 14.590 1.00 90.69 86 ASP A N 1
ATOM 688 C CA . ASP A 1 86 ? -0.740 3.537 15.143 1.00 90.69 86 ASP A CA 1
ATOM 689 C C . ASP A 1 86 ? 0.768 3.534 15.379 1.00 90.69 86 ASP A C 1
ATOM 691 O O . ASP A 1 86 ? 1.362 4.608 15.552 1.00 90.69 86 ASP A O 1
ATOM 695 N N . SER A 1 87 ? 1.399 2.363 15.336 1.00 91.56 87 SER A N 1
ATOM 696 C CA . SER A 1 87 ? 2.829 2.222 15.566 1.00 91.56 87 SER A CA 1
ATOM 697 C C . SER A 1 87 ? 3.657 2.965 14.512 1.00 91.56 87 SER A C 1
ATOM 699 O O . SER A 1 87 ? 3.349 2.970 13.318 1.00 91.56 87 SER A O 1
ATOM 701 N N . LEU A 1 88 ? 4.774 3.554 14.951 1.00 83.25 88 LEU A N 1
ATOM 702 C CA . LEU A 1 88 ? 5.704 4.261 14.060 1.00 83.25 88 LEU A CA 1
ATOM 703 C C . LEU A 1 88 ? 6.225 3.360 12.935 1.00 83.25 88 LEU A C 1
ATOM 705 O O . LEU A 1 88 ? 6.365 3.818 11.806 1.00 83.25 88 LEU A O 1
ATOM 709 N N . LYS A 1 89 ? 6.459 2.074 13.233 1.00 83.94 89 LYS A N 1
ATOM 710 C CA . LYS A 1 89 ? 6.930 1.086 12.254 1.00 83.94 89 LYS A CA 1
ATOM 711 C C . LYS A 1 89 ? 5.922 0.911 11.118 1.00 83.94 89 LYS A C 1
ATOM 713 O O . LYS A 1 89 ? 6.292 1.071 9.959 1.00 83.94 89 LYS A O 1
ATOM 718 N N . HIS A 1 90 ? 4.649 0.683 11.451 1.00 86.88 90 HIS A N 1
ATOM 719 C CA . HIS A 1 90 ? 3.592 0.558 10.446 1.00 86.88 90 HIS A CA 1
ATOM 720 C C . HIS A 1 90 ? 3.428 1.850 9.648 1.00 86.88 90 HIS A C 1
ATOM 722 O O . HIS A 1 90 ? 3.452 1.822 8.423 1.00 86.88 90 HIS A O 1
ATOM 728 N N . LYS A 1 91 ? 3.365 3.006 10.322 1.00 84.94 91 LYS A N 1
ATOM 729 C CA . LYS A 1 91 ? 3.238 4.318 9.663 1.00 84.94 91 LYS A CA 1
ATOM 730 C C . LYS A 1 91 ? 4.380 4.609 8.686 1.00 84.94 91 LYS A C 1
ATOM 732 O O . LYS A 1 91 ? 4.117 5.129 7.608 1.00 84.94 91 LYS A O 1
ATOM 737 N N . SER A 1 92 ? 5.617 4.240 9.027 1.00 75.12 92 SER A N 1
ATOM 738 C CA . SER A 1 92 ? 6.776 4.413 8.139 1.00 75.12 92 SER A CA 1
ATOM 739 C C . SER A 1 92 ? 6.784 3.479 6.930 1.00 75.12 92 SER A C 1
ATOM 741 O O . SER A 1 92 ? 7.360 3.832 5.913 1.00 75.12 92 SER A O 1
ATOM 743 N N . GLN A 1 93 ? 6.154 2.305 7.029 1.00 71.94 93 GLN A N 1
ATOM 744 C CA . GLN A 1 93 ? 6.083 1.318 5.944 1.00 71.94 93 GLN A CA 1
ATOM 745 C C . GLN A 1 93 ? 4.810 1.469 5.101 1.00 71.94 93 GLN A C 1
ATOM 747 O O . GLN A 1 93 ? 4.742 0.992 3.975 1.00 71.94 93 GLN A O 1
ATOM 752 N N . LYS A 1 94 ? 3.792 2.151 5.639 1.00 70.38 94 LYS A N 1
ATOM 753 C CA . LYS A 1 94 ? 2.537 2.470 4.953 1.00 70.38 94 LYS A CA 1
ATOM 754 C C . LYS A 1 94 ? 2.713 3.537 3.862 1.00 70.38 94 LYS A C 1
ATOM 756 O O . LYS A 1 94 ? 1.769 3.770 3.110 1.00 70.38 94 LYS A O 1
ATOM 761 N N . SER A 1 95 ? 3.865 4.209 3.783 1.00 57.84 95 SER A N 1
ATOM 762 C CA . SER A 1 95 ? 4.105 5.280 2.815 1.00 57.84 95 SER A CA 1
ATOM 763 C C . SER A 1 95 ? 3.747 4.831 1.394 1.00 57.84 95 SER A C 1
ATOM 765 O O . SER A 1 95 ? 4.289 3.854 0.896 1.00 57.84 95 SER A O 1
ATOM 767 N N . GLU A 1 96 ? 2.848 5.560 0.728 1.00 63.00 96 GLU A N 1
ATOM 768 C CA . GLU A 1 96 ? 2.777 5.545 -0.734 1.00 63.00 96 GLU A CA 1
ATOM 769 C C . GLU A 1 96 ? 3.834 6.533 -1.247 1.00 63.00 96 GLU A C 1
ATOM 771 O O . GLU A 1 96 ? 3.626 7.749 -1.193 1.00 63.00 96 GLU A O 1
ATOM 776 N N . PRO A 1 97 ? 4.961 6.029 -1.762 1.00 52.00 97 PRO A N 1
ATOM 777 C CA . PRO A 1 97 ? 5.518 6.603 -2.975 1.00 52.00 97 PRO A CA 1
ATOM 778 C C . PRO A 1 97 ? 5.614 5.489 -4.009 1.00 52.00 97 PRO A C 1
ATOM 780 O O . PRO A 1 97 ? 6.466 4.613 -3.954 1.00 52.00 97 PRO A O 1
ATOM 783 N N . LYS A 1 98 ? 4.729 5.527 -5.002 1.00 60.75 98 LYS A N 1
ATOM 784 C CA . LYS A 1 98 ? 4.937 4.738 -6.214 1.00 60.75 98 LYS A CA 1
ATOM 785 C C . LYS A 1 98 ? 5.977 5.467 -7.050 1.00 60.75 98 LYS A C 1
ATOM 787 O O . LYS A 1 98 ? 5.731 6.576 -7.526 1.00 60.75 98 LYS A O 1
ATOM 792 N N . LEU A 1 99 ? 7.139 4.859 -7.232 1.00 63.91 99 LEU A N 1
ATOM 793 C CA . LEU A 1 99 ? 8.111 5.307 -8.215 1.00 63.91 99 LEU A CA 1
ATOM 794 C C . LEU A 1 99 ? 7.565 4.970 -9.598 1.00 63.91 99 LEU A C 1
ATOM 796 O O . LEU A 1 99 ? 7.332 3.811 -9.932 1.00 63.91 99 LEU A O 1
ATOM 800 N N . PHE A 1 100 ? 7.344 5.987 -10.424 1.00 66.81 100 PHE A N 1
ATOM 801 C CA . PHE A 1 100 ? 6.936 5.762 -11.802 1.00 66.81 100 PHE A CA 1
ATOM 802 C C . PHE A 1 100 ? 8.167 5.587 -12.689 1.00 66.81 100 PHE A C 1
ATOM 804 O O . PHE A 1 100 ? 8.915 6.538 -12.937 1.00 66.81 100 PHE A O 1
ATOM 811 N N . CYS A 1 101 ? 8.374 4.374 -13.199 1.00 71.25 101 CYS A N 1
ATOM 812 C CA . CYS A 1 101 ? 9.390 4.134 -14.209 1.00 71.25 101 CYS A CA 1
ATOM 813 C C . CYS A 1 101 ? 8.857 4.559 -15.572 1.00 71.25 101 CYS A C 1
ATOM 815 O O . CYS A 1 101 ? 8.071 3.851 -16.198 1.00 71.25 101 CYS A O 1
ATOM 817 N N . LYS A 1 102 ? 9.340 5.701 -16.059 1.00 63.25 102 LYS A N 1
ATOM 818 C CA . LYS A 1 102 ? 9.006 6.221 -17.390 1.00 63.25 102 LYS A CA 1
ATOM 819 C C . LYS A 1 102 ? 9.527 5.343 -18.535 1.00 63.25 102 LYS A C 1
ATOM 821 O O . LYS A 1 102 ? 8.888 5.295 -19.577 1.00 63.25 102 LYS A O 1
ATOM 826 N N . LEU A 1 103 ? 10.632 4.615 -18.338 1.00 68.69 103 LEU A N 1
ATOM 827 C CA . LEU A 1 103 ? 11.176 3.687 -19.343 1.00 68.69 103 LEU A CA 1
ATOM 828 C C . LEU A 1 103 ? 10.257 2.488 -19.590 1.00 68.69 103 LEU A C 1
ATOM 830 O O . LEU A 1 103 ? 10.063 2.067 -20.726 1.00 68.69 103 LEU A O 1
ATOM 834 N N . CYS A 1 104 ? 9.702 1.934 -18.515 1.00 70.94 104 CYS A N 1
ATOM 835 C CA . CYS A 1 104 ? 8.799 0.789 -18.578 1.00 70.94 104 CYS A CA 1
ATOM 836 C C . CYS A 1 104 ? 7.323 1.209 -18.617 1.00 70.94 104 CYS A C 1
ATOM 838 O O . CYS A 1 104 ? 6.465 0.368 -18.857 1.00 70.94 104 CYS A O 1
ATOM 840 N N . ASN A 1 105 ? 7.032 2.495 -18.393 1.00 72.50 105 ASN A N 1
ATOM 841 C CA . ASN A 1 105 ? 5.691 3.056 -18.242 1.00 72.50 105 ASN A CA 1
ATOM 842 C C . ASN A 1 105 ? 4.860 2.334 -17.160 1.00 72.50 105 ASN A C 1
ATOM 844 O O . ASN A 1 105 ? 3.685 2.034 -17.361 1.00 72.50 105 ASN A O 1
ATOM 848 N N . VAL A 1 106 ? 5.485 2.030 -16.016 1.00 71.25 106 VAL A N 1
ATOM 849 C CA . VAL A 1 106 ? 4.860 1.300 -14.897 1.00 71.25 106 VAL A CA 1
ATOM 850 C C . VAL A 1 106 ? 5.100 1.991 -13.560 1.00 71.25 106 VAL A C 1
ATOM 852 O O . VAL A 1 106 ? 6.150 2.594 -13.331 1.00 71.25 106 VAL A O 1
ATOM 855 N N . SER A 1 107 ? 4.128 1.852 -12.661 1.00 73.25 107 SER A N 1
ATOM 856 C CA . SER A 1 107 ? 4.256 2.230 -11.253 1.00 73.25 107 SER A CA 1
ATOM 857 C C . SER A 1 107 ? 4.901 1.096 -10.468 1.00 73.25 107 SER A C 1
ATOM 859 O O . SER A 1 107 ? 4.464 -0.049 -10.558 1.00 73.25 107 SER A O 1
ATOM 861 N N . ILE A 1 108 ? 5.923 1.425 -9.692 1.00 72.62 108 ILE A N 1
ATOM 862 C CA . ILE A 1 108 ? 6.716 0.490 -8.901 1.00 72.62 108 ILE A CA 1
ATOM 863 C C . ILE A 1 108 ? 6.639 0.943 -7.453 1.00 72.62 108 ILE A C 1
ATOM 865 O O . ILE A 1 108 ? 6.672 2.137 -7.167 1.00 72.62 108 ILE A O 1
ATOM 869 N N . ASP A 1 109 ? 6.523 -0.014 -6.550 1.00 73.31 109 ASP A N 1
ATOM 870 C CA . ASP A 1 109 ? 6.668 0.234 -5.124 1.00 73.31 109 ASP A CA 1
ATOM 871 C C . ASP A 1 109 ? 8.097 0.733 -4.819 1.00 73.31 109 ASP A C 1
ATOM 873 O O . ASP A 1 109 ? 9.062 0.246 -5.416 1.00 73.31 109 ASP A O 1
ATOM 877 N N . ASP A 1 110 ? 8.253 1.729 -3.947 1.00 67.31 110 ASP A N 1
ATOM 878 C CA . ASP A 1 110 ? 9.570 2.291 -3.617 1.00 67.31 110 ASP A CA 1
ATOM 879 C C . ASP A 1 110 ? 10.413 1.392 -2.703 1.00 67.31 110 ASP A C 1
ATOM 881 O O . ASP A 1 110 ? 11.561 1.730 -2.399 1.00 67.31 110 ASP A O 1
ATOM 885 N N . HIS A 1 111 ? 9.899 0.221 -2.312 1.00 68.88 111 HIS A N 1
ATOM 886 C CA . HIS A 1 111 ? 10.655 -0.737 -1.527 1.00 68.88 111 HIS A CA 1
ATOM 887 C C . HIS A 1 111 ? 11.978 -1.119 -2.228 1.00 68.88 111 HIS A C 1
ATOM 889 O O . HIS A 1 111 ? 11.964 -1.597 -3.370 1.00 68.88 111 HIS A O 1
ATOM 895 N N . PRO A 1 112 ? 13.141 -1.017 -1.549 1.00 65.31 112 PRO A N 1
ATOM 896 C CA . PRO A 1 112 ? 14.459 -1.165 -2.173 1.00 65.31 112 PRO A CA 1
ATOM 897 C C . PRO A 1 112 ? 14.660 -2.466 -2.957 1.00 65.31 112 PRO A C 1
ATOM 899 O O . PRO A 1 112 ? 15.290 -2.461 -4.014 1.00 65.31 112 PRO A O 1
ATOM 902 N N . ASN A 1 113 ? 14.105 -3.580 -2.465 1.00 70.38 113 ASN A N 1
ATOM 903 C CA . ASN A 1 113 ? 14.188 -4.870 -3.157 1.00 70.38 113 ASN A CA 1
ATOM 904 C C . ASN A 1 113 ? 13.342 -4.892 -4.437 1.00 70.38 113 ASN A C 1
ATOM 906 O O . ASN A 1 113 ? 13.816 -5.377 -5.455 1.00 70.38 113 ASN A O 1
ATOM 910 N N . ILE A 1 114 ? 12.147 -4.293 -4.426 1.00 69.94 114 ILE A N 1
ATOM 911 C CA . ILE A 1 114 ? 11.264 -4.237 -5.600 1.00 69.94 114 ILE A CA 1
ATOM 912 C C . ILE A 1 114 ? 11.873 -3.318 -6.663 1.00 69.94 114 ILE A C 1
ATOM 914 O O . ILE A 1 114 ? 11.904 -3.663 -7.843 1.00 69.94 114 ILE A O 1
ATOM 918 N N . VAL A 1 115 ? 12.441 -2.182 -6.249 1.00 72.44 115 VAL A N 1
ATOM 919 C CA . VAL A 1 115 ? 13.187 -1.286 -7.142 1.00 72.44 115 VAL A CA 1
ATOM 920 C C . VAL A 1 115 ? 14.398 -1.999 -7.748 1.00 72.44 115 VAL A C 1
ATOM 922 O O . VAL A 1 115 ? 14.646 -1.890 -8.951 1.00 72.44 115 VAL A O 1
ATOM 925 N N . LYS A 1 116 ? 15.151 -2.754 -6.939 1.00 74.62 116 LYS A N 1
ATOM 926 C CA . LYS A 1 116 ? 16.305 -3.536 -7.400 1.00 74.62 116 LYS A CA 1
ATOM 927 C C . LYS A 1 116 ? 15.894 -4.635 -8.380 1.00 74.62 116 LYS A C 1
ATOM 929 O O . LYS A 1 116 ? 16.558 -4.798 -9.404 1.00 74.62 116 LYS A O 1
ATOM 934 N N . ASP A 1 117 ? 14.813 -5.351 -8.105 1.00 77.25 117 ASP A N 1
ATOM 935 C CA . ASP A 1 117 ? 14.302 -6.412 -8.972 1.00 77.25 117 ASP A CA 1
ATOM 936 C C . ASP A 1 117 ? 13.766 -5.832 -10.282 1.00 77.25 117 ASP A C 1
ATOM 938 O O . ASP A 1 117 ? 14.091 -6.333 -11.357 1.00 77.25 117 ASP A O 1
ATOM 942 N N . HIS A 1 118 ? 13.055 -4.701 -10.226 1.00 82.12 118 HIS A N 1
ATOM 943 C CA . HIS A 1 118 ? 12.619 -3.984 -11.419 1.00 82.12 118 HIS A CA 1
ATOM 944 C C . HIS A 1 118 ? 13.806 -3.557 -12.293 1.00 82.12 118 HIS A C 1
ATOM 946 O O . HIS A 1 118 ? 13.811 -3.864 -13.486 1.00 82.12 118 HIS A O 1
ATOM 952 N N . LYS A 1 119 ? 14.834 -2.915 -11.712 1.00 75.00 119 LYS A N 1
ATOM 953 C CA . LYS A 1 119 ? 16.055 -2.496 -12.434 1.00 75.00 119 LYS A CA 1
ATOM 954 C C . LYS A 1 119 ? 16.757 -3.673 -13.121 1.00 75.00 119 LYS A C 1
ATOM 956 O O . LYS A 1 119 ? 17.357 -3.494 -14.178 1.00 75.00 119 LYS A O 1
ATOM 961 N N . ASN A 1 120 ? 16.671 -4.868 -12.538 1.00 77.06 120 ASN A N 1
ATOM 962 C CA . ASN A 1 120 ? 17.296 -6.080 -13.065 1.00 77.06 120 ASN A CA 1
ATOM 963 C C . ASN A 1 120 ? 16.375 -6.943 -13.935 1.00 77.06 120 ASN A C 1
ATOM 965 O O . ASN A 1 120 ? 16.852 -7.932 -14.499 1.00 77.06 120 ASN A O 1
ATOM 969 N N . SER A 1 121 ? 15.098 -6.584 -14.059 1.00 77.81 121 SER A N 1
ATOM 970 C CA . SER A 1 121 ? 14.132 -7.336 -14.854 1.00 77.81 121 SER A CA 1
ATOM 971 C C . SER A 1 121 ? 14.492 -7.322 -16.340 1.00 77.81 121 SER A C 1
ATOM 973 O O . SER A 1 121 ? 15.021 -6.335 -16.861 1.00 77.81 121 SER A O 1
ATOM 975 N N . ASP A 1 122 ? 14.161 -8.405 -17.043 1.00 75.69 122 ASP A N 1
ATOM 976 C CA . ASP A 1 122 ? 14.407 -8.513 -18.485 1.00 75.69 122 ASP A CA 1
ATOM 977 C C . ASP A 1 122 ? 13.633 -7.453 -19.273 1.00 75.69 122 ASP A C 1
ATOM 979 O O . ASP A 1 122 ? 14.153 -6.899 -20.236 1.00 75.69 122 ASP A O 1
ATOM 983 N N . CYS A 1 123 ? 12.432 -7.086 -18.815 1.00 73.38 123 CYS A N 1
ATOM 984 C CA . CYS A 1 123 ? 11.646 -6.000 -19.400 1.00 73.38 123 CYS A CA 1
ATOM 985 C C . CYS A 1 123 ? 12.385 -4.656 -19.308 1.00 73.38 123 CYS A C 1
ATOM 987 O O . CYS A 1 123 ? 12.526 -3.959 -20.316 1.00 73.38 123 CYS A O 1
ATOM 989 N N . HIS A 1 124 ? 12.920 -4.317 -18.128 1.00 76.69 124 HIS A N 1
ATOM 990 C CA . HIS A 1 124 ? 13.668 -3.076 -17.941 1.00 76.69 124 HIS A CA 1
ATOM 991 C C . HIS A 1 124 ? 14.961 -3.081 -18.755 1.00 76.69 124 HIS A C 1
ATOM 993 O O . HIS A 1 124 ? 15.231 -2.122 -19.470 1.00 76.69 124 HIS A O 1
ATOM 999 N N . LYS A 1 125 ? 15.721 -4.183 -18.727 1.00 74.38 125 LYS A N 1
ATOM 1000 C CA . LYS A 1 125 ? 16.945 -4.348 -19.526 1.00 74.38 125 LYS A CA 1
ATOM 1001 C C . LYS A 1 125 ? 16.683 -4.249 -21.027 1.00 74.38 125 LYS A C 1
ATOM 1003 O O . LYS A 1 125 ? 17.454 -3.602 -21.726 1.00 74.38 125 LYS A O 1
ATOM 1008 N N . MET A 1 126 ? 15.596 -4.841 -21.520 1.00 70.19 126 MET A N 1
ATOM 1009 C CA . MET A 1 126 ? 15.217 -4.789 -22.931 1.00 70.19 126 MET A CA 1
ATOM 1010 C C . MET A 1 126 ? 14.816 -3.374 -23.348 1.00 70.19 126 MET A C 1
ATOM 1012 O O . MET A 1 126 ? 15.335 -2.874 -24.337 1.00 70.19 126 MET A O 1
ATOM 1016 N N . LYS A 1 127 ? 13.971 -2.684 -22.569 1.00 71.25 127 LYS A N 1
ATOM 1017 C CA . LYS A 1 127 ? 13.587 -1.281 -22.826 1.00 71.25 127 LYS A CA 1
ATOM 1018 C C . LYS A 1 127 ? 14.783 -0.337 -22.777 1.00 71.25 127 LYS A C 1
ATOM 1020 O O . LYS A 1 127 ? 14.898 0.589 -23.577 1.00 71.25 127 LYS A O 1
ATOM 1025 N N . LEU A 1 128 ? 15.697 -0.600 -21.854 1.00 71.62 128 LEU A N 1
ATOM 1026 C CA . LEU A 1 128 ? 16.950 0.119 -21.727 1.00 71.62 128 LEU A CA 1
ATOM 1027 C C . LEU A 1 128 ? 17.859 -0.139 -22.949 1.00 71.62 128 LEU A C 1
ATOM 1029 O O . LEU A 1 128 ? 18.398 0.802 -23.525 1.00 71.62 128 LEU A O 1
ATOM 1033 N N . ALA A 1 129 ? 17.957 -1.386 -23.418 1.00 67.00 129 ALA A N 1
ATOM 1034 C CA . ALA A 1 129 ? 18.680 -1.741 -24.639 1.00 67.00 129 ALA A CA 1
ATOM 1035 C C . ALA A 1 129 ? 18.029 -1.167 -25.913 1.00 67.00 129 ALA A C 1
ATOM 1037 O O . ALA A 1 129 ? 18.748 -0.742 -26.812 1.00 67.00 129 ALA A O 1
ATOM 1038 N N . GLU A 1 130 ? 16.699 -1.090 -26.004 1.00 66.12 130 GLU A N 1
ATOM 1039 C CA . GLU A 1 130 ? 15.974 -0.396 -27.087 1.00 66.12 130 GLU A CA 1
ATOM 1040 C C . GLU A 1 130 ? 16.309 1.103 -27.116 1.00 66.12 130 GLU A C 1
ATOM 1042 O O . GLU A 1 130 ? 16.468 1.688 -28.191 1.00 66.12 130 GLU A O 1
ATOM 1047 N N . LEU A 1 131 ? 16.463 1.723 -25.940 1.00 63.50 131 LEU A N 1
ATOM 1048 C CA . LEU A 1 131 ? 16.904 3.111 -25.824 1.00 63.50 131 LEU A CA 1
ATOM 1049 C C . LEU A 1 131 ? 18.339 3.292 -26.347 1.00 63.50 131 LEU A C 1
ATOM 1051 O O . LEU A 1 131 ? 18.610 4.302 -26.989 1.00 63.50 131 LEU A O 1
ATOM 1055 N N . TYR A 1 132 ? 19.236 2.325 -26.098 1.00 62.00 132 TYR A N 1
ATOM 1056 C CA . TYR A 1 132 ? 20.661 2.401 -26.467 1.00 62.00 132 TYR A CA 1
ATOM 1057 C C . TYR A 1 132 ? 21.002 1.918 -27.869 1.00 62.00 132 TYR A C 1
ATOM 1059 O O . TYR A 1 132 ? 21.963 2.394 -28.470 1.00 62.00 132 TYR A O 1
ATOM 1067 N N . THR A 1 133 ? 20.257 0.957 -28.405 1.00 57.06 133 THR A N 1
ATOM 1068 C CA . THR A 1 133 ? 20.555 0.390 -29.725 1.00 57.06 133 THR A CA 1
ATOM 1069 C C . THR A 1 133 ? 20.125 1.317 -30.858 1.00 57.06 133 THR A C 1
ATOM 1071 O O . THR A 1 133 ? 20.625 1.154 -31.972 1.00 57.06 133 THR A O 1
ATOM 1074 N N . HIS A 1 134 ? 19.272 2.320 -30.578 1.00 54.34 134 HIS A N 1
ATOM 1075 C CA . HIS A 1 134 ? 18.860 3.422 -31.468 1.00 54.34 134 HIS A CA 1
ATOM 1076 C C . HIS A 1 134 ? 18.373 3.015 -32.873 1.00 54.34 134 HIS A C 1
ATOM 1078 O O . HIS A 1 134 ? 18.143 3.876 -33.720 1.00 54.34 134 HIS A O 1
ATOM 1084 N N . ARG A 1 135 ? 18.221 1.718 -33.151 1.00 51.19 135 ARG A N 1
ATOM 1085 C CA . ARG A 1 135 ? 18.019 1.170 -34.488 1.00 51.19 135 ARG A CA 1
ATOM 1086 C C . ARG A 1 135 ? 17.020 0.033 -34.414 1.00 51.19 135 ARG A C 1
ATOM 1088 O O . ARG A 1 135 ? 17.375 -1.096 -34.098 1.00 51.19 135 ARG A O 1
ATOM 1095 N N . HIS A 1 136 ? 15.785 0.326 -34.795 1.00 51.00 136 HIS A N 1
ATOM 1096 C CA . HIS A 1 136 ? 14.908 -0.702 -35.335 1.00 51.00 136 HIS A CA 1
ATOM 1097 C C . HIS A 1 136 ? 14.967 -0.595 -36.856 1.00 51.00 136 HIS A C 1
ATOM 1099 O O . HIS A 1 136 ? 14.556 0.418 -37.427 1.00 51.00 136 HIS A O 1
ATOM 1105 N N . LEU A 1 137 ? 15.532 -1.618 -37.500 1.00 46.75 137 LEU A N 1
ATOM 1106 C CA . LEU A 1 137 ? 15.377 -1.821 -38.937 1.00 46.75 137 LEU A CA 1
ATOM 1107 C C . LEU A 1 137 ? 13.899 -2.129 -39.189 1.00 46.75 137 LEU A C 1
ATOM 1109 O O . LEU A 1 137 ? 13.392 -3.141 -38.707 1.00 46.75 137 LEU A O 1
ATOM 1113 N N . GLN A 1 138 ? 13.213 -1.261 -39.929 1.00 49.25 138 GLN A N 1
ATOM 1114 C CA . GLN A 1 138 ? 11.889 -1.557 -40.461 1.00 49.25 138 GLN A CA 1
ATOM 1115 C C . GLN A 1 138 ? 11.942 -1.456 -41.984 1.00 49.25 138 GLN A C 1
ATOM 1117 O O . GLN A 1 138 ? 12.335 -0.440 -42.558 1.00 49.25 138 GLN A O 1
ATOM 1122 N N . ILE A 1 139 ? 11.568 -2.548 -42.645 1.00 43.25 139 ILE A N 1
ATOM 1123 C CA . ILE A 1 139 ? 11.408 -2.586 -44.097 1.00 43.25 139 ILE A CA 1
ATOM 1124 C C . ILE A 1 139 ? 9.999 -2.082 -44.380 1.00 43.25 139 ILE A C 1
ATOM 1126 O O . ILE A 1 139 ? 9.032 -2.706 -43.949 1.00 43.25 139 ILE A O 1
ATOM 1130 N N . ASN A 1 140 ? 9.878 -0.960 -45.087 1.00 45.78 140 ASN A N 1
ATOM 1131 C CA . ASN A 1 140 ? 8.581 -0.438 -45.499 1.00 45.78 140 ASN A CA 1
ATOM 1132 C C . ASN A 1 140 ? 8.588 -0.234 -47.018 1.00 45.78 140 ASN A C 1
ATOM 1134 O O . ASN A 1 140 ? 9.414 0.510 -47.541 1.00 45.78 140 ASN A O 1
ATOM 1138 N N . ASN A 1 141 ? 7.705 -0.944 -47.727 1.00 45.25 141 ASN A N 1
ATOM 1139 C CA . ASN A 1 141 ? 7.491 -0.837 -49.177 1.00 45.25 141 ASN A CA 1
ATOM 1140 C C . ASN A 1 141 ? 8.776 -0.799 -50.035 1.00 45.25 141 ASN A C 1
ATOM 1142 O O . ASN A 1 141 ? 8.909 0.024 -50.936 1.00 45.25 141 ASN A O 1
ATOM 1146 N N . GLY A 1 142 ? 9.735 -1.687 -49.756 1.00 57.69 142 GLY A N 1
ATOM 1147 C CA . GLY A 1 142 ? 10.962 -1.827 -50.555 1.00 57.69 142 GLY A CA 1
ATOM 1148 C C . GLY A 1 142 ? 12.066 -0.799 -50.269 1.00 57.69 142 GLY A C 1
ATOM 1149 O O . GLY A 1 142 ? 13.159 -0.947 -50.808 1.00 57.69 142 GLY A O 1
ATOM 1150 N N . ALA A 1 143 ? 11.834 0.181 -49.387 1.00 60.91 143 ALA A N 1
ATOM 1151 C CA . ALA A 1 143 ? 12.866 1.076 -48.868 1.00 60.91 143 ALA A CA 1
ATOM 1152 C C . ALA A 1 143 ? 13.228 0.684 -47.425 1.00 60.91 143 ALA A C 1
ATOM 1154 O O . ALA A 1 143 ? 12.361 0.520 -46.560 1.00 60.91 143 ALA A O 1
ATOM 1155 N N . VAL A 1 144 ? 14.523 0.504 -47.156 1.00 68.88 144 VAL A N 1
ATOM 1156 C CA . VAL A 1 144 ? 15.011 0.194 -45.807 1.00 68.88 144 VAL A CA 1
ATOM 1157 C C . VA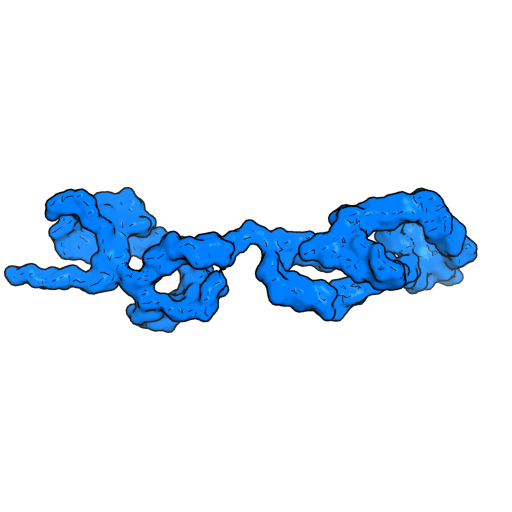L A 1 144 ? 15.158 1.509 -45.047 1.00 68.88 144 VAL A C 1
ATOM 1159 O O . VAL A 1 144 ? 15.977 2.346 -45.415 1.00 68.88 144 VAL A O 1
ATOM 1162 N N . THR A 1 145 ? 14.374 1.698 -43.985 1.00 72.38 145 THR A N 1
ATOM 1163 C CA . THR A 1 145 ? 14.468 2.882 -43.117 1.00 72.38 145 THR A CA 1
ATOM 1164 C C . THR A 1 145 ? 14.691 2.466 -41.662 1.00 72.38 145 THR A C 1
ATOM 1166 O O . THR A 1 145 ? 14.326 1.367 -41.237 1.00 72.38 145 THR A O 1
ATOM 1169 N N . TYR A 1 146 ? 15.326 3.341 -40.886 1.00 74.44 146 TYR A N 1
ATOM 1170 C CA . TYR A 1 146 ? 15.473 3.215 -39.441 1.00 74.44 146 TYR A CA 1
ATOM 1171 C C . TYR A 1 146 ? 14.470 4.105 -38.727 1.00 74.44 146 TYR A C 1
ATOM 1173 O O . TYR A 1 146 ? 14.419 5.308 -38.984 1.00 74.44 146 TYR A O 1
ATOM 1181 N N . LYS A 1 147 ? 13.746 3.547 -37.754 1.00 77.25 147 LYS A N 1
ATOM 1182 C CA . LYS A 1 147 ? 13.010 4.364 -36.788 1.00 77.25 147 LYS A CA 1
ATOM 1183 C C . LYS A 1 147 ? 13.934 4.754 -35.634 1.00 77.25 147 LYS A C 1
ATOM 1185 O O . LYS A 1 147 ? 14.460 3.889 -34.934 1.00 77.25 147 LYS A O 1
ATOM 1190 N N . CYS A 1 148 ? 14.096 6.054 -35.407 1.00 75.88 148 CYS A N 1
ATOM 1191 C CA . CYS A 1 148 ? 14.784 6.584 -34.235 1.00 75.88 148 CYS A CA 1
ATOM 1192 C C . CYS A 1 148 ? 13.785 6.827 -33.100 1.00 75.88 148 CYS A C 1
ATOM 1194 O O . CYS A 1 148 ? 12.995 7.763 -33.169 1.00 75.88 148 CYS A O 1
ATOM 1196 N N . ASN A 1 149 ? 13.852 6.041 -32.024 1.00 72.19 149 ASN A N 1
ATOM 1197 C CA . ASN A 1 149 ? 12.937 6.168 -30.878 1.00 72.19 149 ASN A CA 1
ATOM 1198 C C . ASN A 1 149 ? 13.167 7.432 -30.027 1.00 72.19 149 ASN A C 1
ATOM 1200 O O . ASN A 1 149 ? 12.278 7.846 -29.294 1.00 72.19 149 ASN A O 1
ATOM 1204 N N . VAL A 1 150 ? 14.346 8.057 -30.120 1.00 75.12 150 VAL A N 1
ATOM 1205 C CA . VAL A 1 150 ? 14.654 9.310 -29.400 1.00 75.12 150 VAL A CA 1
ATOM 1206 C C . VAL A 1 150 ? 13.996 10.511 -30.074 1.00 75.12 150 VAL A C 1
ATOM 1208 O O . VAL A 1 150 ? 13.547 11.441 -29.411 1.00 75.12 150 VAL A O 1
ATOM 1211 N N . CYS A 1 151 ? 13.983 10.512 -31.406 1.00 78.62 151 CYS A N 1
ATOM 1212 C CA . CYS A 1 151 ? 13.462 11.618 -32.202 1.00 78.62 151 CYS A CA 1
ATOM 1213 C C . CYS A 1 151 ? 12.056 11.352 -32.756 1.00 78.62 151 CYS A C 1
ATOM 1215 O O . CYS A 1 151 ? 11.453 12.294 -33.257 1.00 78.62 151 CYS A O 1
ATOM 1217 N N . ASP A 1 152 ? 11.585 10.105 -32.667 1.00 81.06 152 ASP A N 1
ATOM 1218 C CA . ASP A 1 152 ? 10.356 9.561 -33.258 1.00 81.06 152 ASP A CA 1
ATOM 1219 C C . ASP A 1 152 ? 10.215 9.869 -34.760 1.00 81.06 152 ASP A C 1
ATOM 1221 O O . ASP A 1 152 ? 9.168 10.287 -35.244 1.00 81.06 152 ASP A O 1
ATOM 1225 N N . ILE A 1 153 ? 11.308 9.676 -35.511 1.00 81.12 153 ILE A N 1
ATOM 1226 C CA . ILE A 1 153 ? 11.360 9.884 -36.968 1.00 81.12 153 ILE A CA 1
ATOM 1227 C C . ILE A 1 153 ? 11.880 8.648 -37.703 1.00 81.12 153 ILE A C 1
ATOM 1229 O O . ILE A 1 153 ? 12.637 7.850 -37.141 1.00 81.12 153 ILE A O 1
ATOM 1233 N N . TYR A 1 154 ? 11.510 8.537 -38.979 1.00 82.38 154 TYR A N 1
ATOM 1234 C CA . TYR A 1 154 ? 12.065 7.566 -39.919 1.00 82.38 154 TYR A CA 1
ATOM 1235 C C . TYR A 1 154 ? 13.223 8.199 -40.687 1.00 82.38 154 TYR A C 1
ATOM 1237 O O . TYR A 1 154 ? 13.120 9.330 -41.159 1.00 82.38 154 TYR A O 1
ATOM 1245 N N . ILE A 1 155 ? 14.334 7.477 -40.782 1.00 79.94 155 ILE A N 1
ATOM 1246 C CA . ILE A 1 155 ? 15.586 7.952 -41.369 1.00 79.94 155 ILE A CA 1
ATOM 1247 C C . ILE A 1 155 ? 16.040 6.922 -42.392 1.00 79.94 155 ILE A C 1
ATOM 1249 O O . ILE A 1 155 ? 15.988 5.720 -42.133 1.00 79.94 155 ILE A O 1
ATOM 1253 N N . ASP A 1 156 ? 16.510 7.381 -43.544 1.00 81.81 156 ASP A N 1
ATOM 1254 C CA . ASP A 1 156 ? 17.146 6.491 -44.507 1.00 81.81 156 ASP A CA 1
ATOM 1255 C C . ASP A 1 156 ? 18.418 5.855 -43.916 1.00 81.81 156 ASP A C 1
ATOM 1257 O O . ASP A 1 156 ? 19.158 6.486 -43.154 1.00 81.81 156 ASP A O 1
ATOM 1261 N N . VAL A 1 157 ? 18.705 4.605 -44.280 1.00 74.06 157 VAL A N 1
ATOM 1262 C CA . VAL A 1 157 ? 19.889 3.880 -43.787 1.00 74.06 157 VAL A CA 1
ATOM 1263 C C . VAL A 1 157 ? 21.188 4.649 -44.037 1.00 74.06 157 VAL A C 1
ATOM 1265 O O . VAL A 1 157 ? 22.060 4.654 -43.165 1.00 74.06 157 VAL A O 1
ATOM 1268 N N . SER A 1 158 ? 21.306 5.344 -45.172 1.00 79.12 158 SER A N 1
ATOM 1269 C CA . SER A 1 158 ? 22.487 6.144 -45.516 1.00 79.12 158 SER A CA 1
ATOM 1270 C C . SER A 1 158 ? 22.692 7.356 -44.597 1.00 79.12 158 SER A C 1
ATOM 1272 O O . SER A 1 158 ? 23.828 7.768 -44.373 1.00 79.12 158 SER A O 1
ATOM 1274 N N . GLN A 1 159 ? 21.618 7.895 -44.010 1.00 79.81 159 GLN A N 1
ATOM 1275 C CA . GLN A 1 159 ? 21.642 9.098 -43.166 1.00 79.81 159 GLN A CA 1
ATOM 1276 C C . GLN A 1 159 ? 21.623 8.790 -41.664 1.00 79.81 159 GLN A C 1
ATOM 1278 O O . GLN A 1 159 ? 21.720 9.699 -40.835 1.00 79.81 159 GLN A O 1
ATOM 1283 N N . ALA A 1 160 ? 21.526 7.514 -41.285 1.00 74.81 160 ALA A N 1
ATOM 1284 C CA . ALA A 1 160 ? 21.437 7.094 -39.890 1.00 74.81 160 ALA A CA 1
ATOM 1285 C C . ALA A 1 160 ? 22.640 7.559 -39.061 1.00 74.81 160 ALA A C 1
ATOM 1287 O O . ALA A 1 160 ? 22.470 8.048 -37.946 1.00 74.81 160 ALA A O 1
ATOM 1288 N N . LYS A 1 161 ? 23.850 7.452 -39.627 1.00 74.25 161 LYS A N 1
ATOM 1289 C CA . LYS A 1 161 ? 25.091 7.854 -38.953 1.00 74.25 161 LYS A CA 1
ATOM 1290 C C . LYS A 1 161 ? 25.141 9.366 -38.713 1.00 74.25 161 LYS A C 1
ATOM 1292 O O . LYS A 1 161 ? 25.332 9.805 -37.585 1.00 74.25 161 LYS A O 1
ATOM 1297 N N . SER A 1 162 ? 24.879 10.164 -39.747 1.00 77.94 162 SER A N 1
ATOM 1298 C CA . SER A 1 162 ? 24.835 11.624 -39.616 1.00 77.94 162 SER A CA 1
ATOM 1299 C C . SER A 1 162 ? 23.716 12.096 -38.686 1.00 77.94 162 SER A C 1
ATOM 1301 O O . SER A 1 162 ? 23.864 13.110 -38.011 1.00 77.94 162 SER A O 1
ATOM 1303 N N . HIS A 1 163 ? 22.602 11.361 -38.614 1.00 82.69 163 HIS A N 1
ATOM 1304 C CA . HIS A 1 163 ? 21.530 11.660 -37.673 1.00 82.69 163 HIS A CA 1
ATOM 1305 C C . HIS A 1 163 ? 21.976 11.480 -36.215 1.00 82.69 163 HIS A C 1
ATOM 1307 O O . HIS A 1 163 ? 21.786 12.397 -35.419 1.00 82.69 163 HIS A O 1
ATOM 1313 N N . ILE A 1 164 ? 22.571 10.337 -35.852 1.00 72.38 164 ILE A N 1
ATOM 1314 C CA . ILE A 1 164 ? 22.978 10.065 -34.457 1.00 72.38 164 ILE A CA 1
ATOM 1315 C C . ILE A 1 164 ? 24.135 10.959 -33.996 1.00 72.38 164 ILE A C 1
ATOM 1317 O O . ILE A 1 164 ? 24.212 11.306 -32.821 1.00 72.38 164 ILE A O 1
ATOM 1321 N N . GLU A 1 165 ? 25.002 11.366 -34.923 1.00 75.06 165 GLU A N 1
ATOM 1322 C CA . GLU A 1 165 ? 26.114 12.287 -34.660 1.00 75.06 165 GLU A CA 1
ATOM 1323 C C . GLU A 1 165 ? 25.660 13.758 -34.635 1.00 75.06 165 GLU A C 1
ATOM 1325 O O . GLU A 1 165 ? 26.436 14.647 -34.283 1.00 75.06 165 GLU A O 1
ATOM 1330 N N . SER A 1 166 ? 24.398 14.042 -34.981 1.00 81.19 166 SER A N 1
ATOM 1331 C CA . SER A 1 166 ? 23.884 15.409 -34.986 1.00 81.19 166 SER A CA 1
ATOM 1332 C C . SER A 1 166 ? 23.718 15.970 -33.571 1.00 81.19 166 SER A C 1
ATOM 1334 O O . SER A 1 166 ? 23.243 15.305 -32.645 1.00 81.19 166 SER A O 1
ATOM 1336 N N . VAL A 1 167 ? 24.034 17.259 -33.418 1.00 83.19 167 VAL A N 1
ATOM 1337 C CA . VAL A 1 167 ? 23.853 17.997 -32.156 1.00 83.19 167 VAL A CA 1
ATOM 1338 C C . VAL A 1 167 ? 22.390 17.965 -31.701 1.00 83.19 167 VAL A C 1
ATOM 1340 O O . VAL A 1 167 ? 22.105 17.839 -30.511 1.00 83.19 167 VAL A O 1
ATOM 1343 N N . SER A 1 168 ? 21.445 18.032 -32.641 1.00 83.06 168 SER A N 1
ATOM 1344 C CA . SER A 1 168 ? 20.011 17.990 -32.343 1.00 83.06 168 SER A 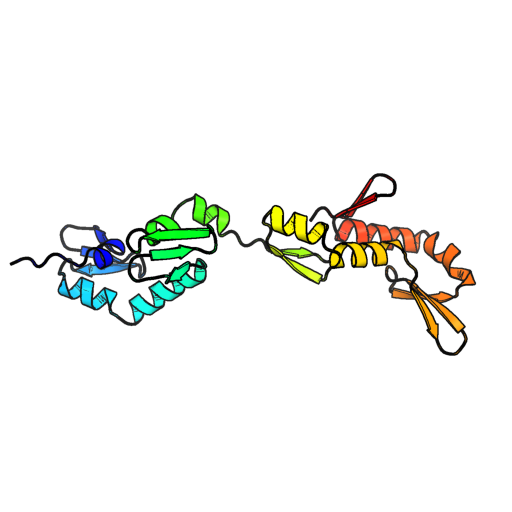CA 1
ATOM 1345 C C . SER A 1 168 ? 19.575 16.641 -31.767 1.00 83.06 168 SER A C 1
ATOM 1347 O O . SER A 1 168 ? 18.796 16.616 -30.810 1.00 83.06 168 SER A O 1
ATOM 1349 N N . HIS A 1 169 ? 20.102 15.528 -32.289 1.00 82.25 169 HIS A N 1
ATOM 1350 C CA . HIS A 1 169 ? 19.871 14.203 -31.718 1.00 82.25 169 HIS A CA 1
ATOM 1351 C C . HIS A 1 169 ? 20.486 14.089 -30.322 1.00 82.25 169 HIS A C 1
ATOM 1353 O O . HIS A 1 169 ? 19.800 13.680 -29.386 1.00 82.25 169 HIS A O 1
ATOM 1359 N N . TYR A 1 170 ? 21.742 14.513 -30.159 1.00 79.44 170 TYR A N 1
ATOM 1360 C CA . TYR A 1 170 ? 22.450 14.465 -28.878 1.00 79.44 170 TYR A CA 1
ATOM 1361 C C . TYR A 1 170 ? 21.703 15.208 -27.758 1.00 79.44 170 TYR A C 1
ATOM 1363 O O . TYR A 1 170 ? 21.546 14.680 -26.657 1.00 79.44 170 TYR A O 1
ATOM 1371 N N . LEU A 1 171 ? 21.176 16.406 -28.036 1.00 79.75 171 LEU A N 1
ATOM 1372 C CA . LEU A 1 171 ? 20.405 17.179 -27.057 1.00 79.75 171 LEU A CA 1
ATOM 1373 C C . LEU A 1 171 ? 19.099 16.482 -26.656 1.00 79.75 171 LEU A C 1
ATOM 1375 O O . LEU A 1 171 ? 18.776 16.423 -25.468 1.00 79.75 171 LEU A O 1
ATOM 1379 N N . LYS A 1 172 ? 18.363 15.917 -27.624 1.00 80.31 172 LYS A N 1
ATOM 1380 C CA . LYS A 1 172 ? 17.146 15.140 -27.339 1.00 80.31 172 LYS A CA 1
ATOM 1381 C C . LYS A 1 172 ? 17.467 13.885 -26.535 1.00 80.31 172 LYS A C 1
ATOM 1383 O O . LYS A 1 172 ? 16.796 13.610 -25.546 1.00 80.31 172 LYS A O 1
ATOM 1388 N N . PHE A 1 173 ? 18.523 13.168 -26.906 1.00 77.81 173 PHE A N 1
ATOM 1389 C CA . PHE A 1 173 ? 18.973 11.980 -26.192 1.00 77.81 173 PHE A CA 1
ATOM 1390 C C . PHE A 1 173 ? 19.343 12.298 -24.741 1.00 77.81 173 PHE A C 1
ATOM 1392 O O . PHE A 1 173 ? 18.820 11.672 -23.822 1.00 77.81 173 PHE A O 1
ATOM 1399 N N . ASN A 1 174 ? 20.146 13.337 -24.508 1.00 75.56 174 ASN A N 1
ATOM 1400 C CA . ASN A 1 174 ? 20.493 13.768 -23.155 1.00 75.56 174 ASN A CA 1
ATOM 1401 C C . ASN A 1 174 ? 19.280 14.235 -22.350 1.00 75.56 174 ASN A C 1
ATOM 1403 O O . ASN A 1 174 ? 19.186 13.932 -21.163 1.00 75.56 174 ASN A O 1
ATOM 1407 N N . SER A 1 175 ? 18.328 14.929 -22.977 1.00 78.88 175 SER A N 1
ATOM 1408 C CA . SER A 1 175 ? 17.070 15.297 -22.321 1.00 78.88 175 SER A CA 1
ATOM 1409 C C . SER A 1 175 ? 16.284 14.061 -21.870 1.00 78.88 175 SER A C 1
ATOM 1411 O O . SER A 1 175 ? 15.773 14.036 -20.747 1.00 78.88 175 SER A O 1
ATOM 1413 N N . VAL A 1 176 ? 16.250 13.005 -22.691 1.00 72.75 176 VAL A N 1
ATOM 1414 C CA . VAL A 1 176 ? 15.646 11.716 -22.331 1.00 72.75 176 VAL A CA 1
ATOM 1415 C C . VAL A 1 176 ? 16.407 11.068 -21.171 1.00 72.75 176 VAL A C 1
ATOM 1417 O O . VAL A 1 176 ? 15.765 10.629 -20.219 1.00 72.75 176 VAL A O 1
ATOM 1420 N N . LEU A 1 177 ? 17.744 11.062 -21.173 1.00 70.62 177 LEU A N 1
ATOM 1421 C CA . LEU A 1 177 ? 18.536 10.511 -20.064 1.00 70.62 177 LEU A CA 1
ATOM 1422 C C . LEU A 1 177 ? 18.267 11.250 -18.743 1.00 70.62 177 LEU A C 1
ATOM 1424 O O . LEU A 1 177 ? 17.942 10.615 -17.740 1.00 70.62 177 LEU A O 1
ATOM 1428 N N . ILE A 1 178 ? 18.317 12.585 -18.754 1.00 71.75 178 ILE A N 1
ATOM 1429 C CA . ILE A 1 178 ? 18.068 13.430 -17.575 1.00 71.75 178 ILE A CA 1
ATOM 1430 C C . ILE A 1 178 ? 16.636 13.232 -17.065 1.00 71.75 178 ILE A C 1
ATOM 1432 O O . ILE A 1 178 ? 16.425 13.005 -15.873 1.00 71.75 178 ILE A O 1
ATOM 1436 N N . SER A 1 179 ? 15.648 13.244 -17.965 1.00 67.50 179 SER A N 1
ATOM 1437 C CA . SER A 1 179 ? 14.229 13.072 -17.618 1.00 67.50 179 SER A CA 1
ATOM 1438 C C . SER A 1 179 ? 13.909 11.702 -17.019 1.00 67.50 179 SER A C 1
ATOM 1440 O O . SER A 1 179 ? 12.902 11.562 -16.317 1.00 67.50 179 SER A O 1
ATOM 1442 N N . ASN A 1 180 ? 14.752 10.705 -17.298 1.00 61.16 180 ASN A N 1
ATOM 1443 C CA . ASN A 1 180 ? 14.660 9.347 -16.769 1.00 61.16 180 ASN A CA 1
ATOM 1444 C C . ASN A 1 180 ? 15.672 9.071 -15.640 1.00 61.16 180 ASN A C 1
ATOM 1446 O O . ASN A 1 180 ? 15.814 7.921 -15.228 1.00 61.16 180 ASN A O 1
ATOM 1450 N N . LYS A 1 181 ? 16.378 10.100 -15.139 1.00 69.06 181 LYS A N 1
ATOM 1451 C CA . LYS A 1 181 ? 17.432 9.978 -14.114 1.00 69.06 181 LYS A CA 1
ATOM 1452 C C . LYS A 1 181 ? 18.470 8.895 -14.451 1.00 69.06 181 LYS A C 1
ATOM 1454 O O . LYS A 1 181 ? 18.943 8.170 -13.576 1.00 69.06 181 LYS A O 1
ATOM 1459 N N . ILE A 1 182 ? 18.809 8.759 -15.729 1.00 64.62 182 ILE A N 1
ATOM 1460 C CA . ILE A 1 182 ? 19.773 7.772 -16.209 1.00 64.62 182 ILE A CA 1
ATOM 1461 C C . ILE A 1 182 ? 21.166 8.397 -16.175 1.00 64.62 182 ILE A C 1
ATOM 1463 O O . ILE A 1 182 ? 21.418 9.411 -16.822 1.00 64.62 182 ILE A O 1
ATOM 1467 N N . GLN A 1 183 ? 22.075 7.781 -15.428 1.00 61.47 183 GLN A N 1
ATOM 1468 C CA . GLN A 1 183 ? 23.491 8.127 -15.382 1.00 61.47 183 GLN A CA 1
ATOM 1469 C C . GLN A 1 183 ? 24.282 7.214 -16.319 1.00 61.47 183 GLN A C 1
ATOM 1471 O O . GLN A 1 183 ? 24.022 6.017 -16.381 1.00 61.47 183 GLN A O 1
ATOM 1476 N N . LYS A 1 184 ? 25.261 7.768 -17.036 1.00 53.31 184 LYS A N 1
ATOM 1477 C CA . LYS A 1 184 ? 26.223 7.005 -17.839 1.00 53.31 184 LYS A CA 1
ATOM 1478 C C . LYS A 1 184 ? 27.545 6.921 -17.075 1.00 53.31 184 LYS A C 1
ATOM 1480 O O . LYS A 1 184 ? 28.126 7.959 -16.771 1.00 53.31 184 LYS A O 1
ATOM 1485 N N . THR A 1 185 ? 28.033 5.712 -16.818 1.00 51.59 185 THR A N 1
ATOM 1486 C CA . THR A 1 185 ? 29.354 5.454 -16.227 1.00 51.59 185 THR A CA 1
ATOM 1487 C C . THR A 1 185 ? 30.115 4.509 -17.158 1.00 51.59 185 THR A C 1
ATOM 1489 O O . THR A 1 185 ? 29.862 3.305 -17.179 1.00 51.59 185 THR A O 1
ATOM 1492 N N . GLY A 1 186 ? 31.032 5.057 -17.962 1.00 58.47 186 GLY A N 1
ATOM 1493 C CA . GLY A 1 186 ? 31.707 4.307 -19.030 1.00 58.47 186 GLY A CA 1
ATOM 1494 C C . GLY A 1 186 ? 30.733 3.907 -20.146 1.00 58.47 186 GLY A C 1
ATOM 1495 O O . GLY A 1 186 ? 29.960 4.745 -20.610 1.00 58.47 186 GLY A O 1
ATOM 1496 N N . ASP A 1 187 ? 30.745 2.633 -20.542 1.00 48.03 187 ASP A N 1
ATOM 1497 C CA . ASP A 1 187 ? 29.785 2.050 -21.500 1.00 48.03 187 ASP A CA 1
ATOM 1498 C C . ASP A 1 187 ? 28.484 1.566 -20.839 1.00 48.03 187 ASP A C 1
ATOM 1500 O O . ASP A 1 187 ? 27.552 1.129 -21.514 1.00 48.03 187 ASP A O 1
ATOM 1504 N N . SER A 1 188 ? 28.404 1.668 -19.512 1.00 36.81 188 SER A N 1
ATOM 1505 C CA . SER A 1 188 ? 27.262 1.222 -18.723 1.00 36.81 188 SER A CA 1
ATOM 1506 C C . SER A 1 188 ? 26.368 2.397 -18.359 1.00 36.81 188 SER A C 1
ATOM 1508 O O . SER A 1 188 ? 26.836 3.491 -18.037 1.00 36.81 188 SER A O 1
ATOM 1510 N N . PHE A 1 189 ? 25.062 2.164 -18.352 1.00 48.31 189 PHE A N 1
ATOM 1511 C CA . PHE A 1 189 ? 24.088 3.157 -17.935 1.00 48.31 189 PHE A CA 1
ATOM 1512 C C . PHE A 1 189 ? 23.233 2.635 -16.786 1.00 48.31 189 PHE A C 1
ATOM 1514 O O . PHE A 1 189 ? 22.858 1.465 -16.744 1.00 48.31 189 PHE A O 1
ATOM 1521 N N . PHE A 1 190 ? 22.905 3.530 -15.864 1.00 45.62 190 PHE A N 1
ATOM 1522 C CA . PHE A 1 190 ? 22.252 3.226 -14.603 1.00 45.62 190 PHE A CA 1
ATOM 1523 C C . PHE A 1 190 ? 21.043 4.133 -14.439 1.00 45.62 190 PHE A C 1
ATOM 1525 O O . PHE A 1 190 ? 21.175 5.353 -14.434 1.00 45.62 190 PHE A O 1
ATOM 1532 N N . CYS A 1 191 ? 19.855 3.555 -14.289 1.00 49.06 191 CYS A N 1
ATOM 1533 C CA . CYS A 1 191 ? 18.672 4.328 -13.938 1.00 49.06 191 CYS A CA 1
ATOM 1534 C C . CYS A 1 191 ? 18.645 4.544 -12.416 1.00 49.06 191 CYS A C 1
ATOM 1536 O O . CYS A 1 191 ? 18.445 3.598 -11.645 1.00 49.06 191 CYS A O 1
ATOM 1538 N N . ASN A 1 192 ? 18.828 5.790 -11.974 1.00 50.97 192 ASN A N 1
ATOM 1539 C CA . ASN A 1 192 ? 18.540 6.211 -10.603 1.00 50.97 192 ASN A CA 1
ATOM 1540 C C . ASN A 1 192 ? 17.035 6.469 -10.469 1.00 50.97 192 ASN A C 1
ATOM 1542 O O . ASN A 1 192 ? 16.588 7.610 -10.340 1.00 50.97 192 ASN A O 1
ATOM 1546 N N . ILE A 1 193 ? 16.259 5.383 -10.548 1.00 52.09 193 ILE A N 1
ATOM 1547 C CA . ILE A 1 193 ? 14.946 5.321 -9.892 1.00 52.09 193 ILE A CA 1
ATOM 1548 C C . ILE A 1 193 ? 15.186 5.398 -8.392 1.00 52.09 193 ILE A C 1
ATOM 1550 O O . ILE A 1 193 ? 16.042 4.588 -7.941 1.00 52.09 193 ILE A O 1
#